Protein AF-A0A0C2DCL6-F1 (afdb_monomer_lite)

Secondary structure (DSSP, 8-state):
-PPTT-EEEEE---HHHHHHHHHHHHHHHHHHHHHHHHHHHHHHHHTT--TTSHHHHHHHHHTSHHHHHHHHHHH-TTHHHHHHHHHTSTTTHHHHHHHHHHHTSTT--S---EEEE-SSHHHHHHHHHHHHHTT--EEEEEEES-EETTTTEE-SS--EEEE--TTTS--TT--TTS-TT--S---S--HHHHTTHHHHHHHHHHHHHHHHHTS----PPP---PPPPP-----

Radius of gyration: 22.41 Å; chains: 1; bounding box: 62×41×57 Å

pLDDT: mean 75.17, std 12.84, range [42.91, 94.62]

Sequence (235 aa):
MLQRNAKILYAPNVTVVEEVISKANETLALVYELNEFVQMAAEIMNKSGSQNDTYTAIKKVVLSPRIREFVKKYFGEDALPELLPRISHKNQTKILEKWISAANQPGMDTSYPSFIGFKNESMLETFVKDADQEDITVVAGIVFDNVDEKNRTLGPVVSYKIRQKPSFTPSTEAVRDLFAVFAGPRDWDDSYYSYGFLWLQDVIERSIISVMVDVPIIEPGAGMQEMAFPCFRYN

Organism: NCBI:txid51022

Structure (mmCIF, N/CA/C/O backbone):
data_AF-A0A0C2DCL6-F1
#
_entry.id   AF-A0A0C2DCL6-F1
#
loop_
_atom_site.group_PDB
_atom_site.id
_atom_site.type_symbol
_atom_site.label_atom_id
_atom_site.label_alt_id
_atom_site.label_comp_id
_atom_site.label_asym_id
_atom_site.label_entity_id
_atom_site.label_seq_id
_atom_site.pdbx_PDB_ins_code
_atom_site.Cartn_x
_atom_site.Cartn_y
_atom_site.Cartn_z
_atom_site.occupancy
_atom_site.B_iso_or_equiv
_atom_site.auth_seq_id
_atom_site.auth_comp_id
_atom_site.auth_asym_id
_atom_site.auth_atom_id
_atom_site.pdbx_PDB_model_num
ATOM 1 N N . MET A 1 1 ? 1.823 6.940 9.323 1.00 44.69 1 MET A N 1
ATOM 2 C CA . MET A 1 1 ? 0.408 6.795 8.901 1.00 44.69 1 MET A CA 1
ATOM 3 C C . MET A 1 1 ? 0.254 7.536 7.582 1.00 44.69 1 MET A C 1
ATOM 5 O O . MET A 1 1 ? 0.699 8.675 7.521 1.00 44.69 1 MET A O 1
ATOM 9 N N . LEU A 1 2 ? -0.280 6.902 6.531 1.00 53.62 2 LEU A N 1
ATOM 10 C CA . LEU A 1 2 ? -0.426 7.548 5.216 1.00 53.62 2 LEU A CA 1
ATOM 11 C C . LEU A 1 2 ? -1.169 8.879 5.355 1.00 53.62 2 LEU A C 1
ATOM 13 O O . LEU A 1 2 ? -2.188 8.953 6.046 1.00 53.62 2 LEU A O 1
ATOM 17 N N . GLN A 1 3 ? -0.645 9.921 4.713 1.00 58.66 3 GLN A N 1
ATOM 18 C CA . GLN A 1 3 ? -1.282 11.232 4.707 1.00 58.66 3 GLN A CA 1
ATOM 19 C C . GLN A 1 3 ? -2.672 11.143 4.057 1.00 58.66 3 GLN A C 1
ATOM 21 O O . GLN A 1 3 ? -2.878 10.428 3.073 1.00 58.66 3 GLN A O 1
ATOM 26 N N . ARG A 1 4 ? -3.640 11.867 4.632 1.00 61.66 4 ARG A N 1
ATOM 27 C CA . ARG A 1 4 ? -4.991 12.003 4.066 1.00 61.66 4 ARG A CA 1
ATOM 28 C C . ARG A 1 4 ? -4.860 12.632 2.669 1.00 61.66 4 ARG A C 1
ATOM 30 O O . ARG A 1 4 ? -4.052 13.535 2.488 1.00 61.66 4 ARG A O 1
ATOM 37 N N . ASN A 1 5 ? -5.608 12.131 1.686 1.00 71.00 5 ASN A N 1
ATOM 38 C CA . ASN A 1 5 ? -5.590 12.551 0.272 1.00 71.00 5 ASN A CA 1
ATOM 39 C C . ASN A 1 5 ? -4.318 12.222 -0.523 1.00 71.00 5 ASN A C 1
ATOM 41 O O . ASN A 1 5 ? -4.131 12.746 -1.623 1.00 71.00 5 ASN A O 1
ATOM 45 N N . ALA A 1 6 ? -3.478 11.326 -0.009 1.00 79.81 6 ALA A N 1
ATOM 46 C CA . ALA A 1 6 ? -2.291 10.859 -0.705 1.00 79.81 6 ALA A CA 1
ATOM 47 C C . ALA A 1 6 ? -2.595 10.324 -2.116 1.00 79.81 6 ALA A C 1
ATOM 49 O O . ALA A 1 6 ? -3.513 9.528 -2.330 1.00 79.81 6 ALA A O 1
ATOM 50 N N . LYS A 1 7 ? -1.779 10.706 -3.093 1.00 87.88 7 LYS A N 1
ATOM 51 C CA . LYS A 1 7 ? -1.759 10.070 -4.411 1.00 87.88 7 LYS A CA 1
ATOM 52 C C . LYS A 1 7 ? -0.616 9.066 -4.472 1.00 87.88 7 LYS A C 1
ATOM 54 O O . LYS A 1 7 ? 0.516 9.380 -4.095 1.00 87.88 7 LYS A O 1
ATOM 59 N N . ILE A 1 8 ? -0.931 7.861 -4.934 1.00 91.00 8 ILE A N 1
ATOM 60 C CA . ILE A 1 8 ? 0.043 6.818 -5.244 1.00 91.00 8 ILE A CA 1
ATOM 61 C C . ILE A 1 8 ? 0.027 6.654 -6.755 1.00 91.00 8 ILE A C 1
ATOM 63 O O . ILE A 1 8 ? -1.003 6.368 -7.356 1.00 91.00 8 ILE A O 1
ATOM 67 N N . LEU A 1 9 ? 1.156 6.893 -7.395 1.00 94.25 9 LEU A N 1
ATOM 68 C CA . LEU A 1 9 ? 1.251 6.838 -8.846 1.00 94.25 9 LEU A CA 1
ATOM 69 C C . LEU A 1 9 ? 1.747 5.454 -9.260 1.00 94.25 9 LEU A C 1
ATOM 71 O O . LEU A 1 9 ? 2.468 4.813 -8.497 1.00 94.25 9 LEU A O 1
ATOM 75 N N . TYR A 1 10 ? 1.405 4.990 -10.457 1.00 94.62 10 TYR A N 1
ATOM 76 C CA . TYR A 1 10 ? 1.992 3.772 -11.006 1.00 94.62 10 TYR A CA 1
ATOM 77 C C . TYR A 1 10 ? 2.251 3.863 -12.510 1.00 94.62 10 TYR A C 1
ATOM 79 O O . TYR A 1 10 ? 1.568 4.594 -13.227 1.00 94.62 10 TYR A O 1
ATOM 87 N N . ALA A 1 11 ? 3.246 3.120 -12.986 1.00 93.19 11 ALA A N 1
ATOM 88 C CA . ALA A 1 11 ? 3.568 2.965 -14.400 1.00 93.19 11 ALA A CA 1
ATOM 89 C C . ALA A 1 11 ? 4.221 1.590 -14.666 1.00 93.19 11 ALA A C 1
ATOM 91 O O . ALA A 1 11 ? 4.930 1.086 -13.793 1.00 93.19 11 ALA A O 1
ATOM 92 N N . PRO A 1 12 ? 4.043 0.990 -15.855 1.00 92.12 12 PRO A N 1
ATOM 93 C CA . PRO A 1 12 ? 3.175 1.435 -16.942 1.00 92.12 12 PRO A CA 1
ATOM 94 C C . PRO A 1 12 ? 1.700 1.083 -16.682 1.00 92.12 12 PRO A C 1
ATOM 96 O O . PRO A 1 12 ? 1.380 0.091 -16.028 1.00 92.12 12 PRO A O 1
ATOM 99 N N . ASN A 1 13 ? 0.785 1.896 -17.209 1.00 89.19 13 ASN A N 1
ATOM 100 C CA . ASN A 1 13 ? -0.655 1.650 -17.148 1.00 89.19 13 ASN A CA 1
ATOM 101 C C . ASN A 1 13 ? -1.069 0.654 -18.240 1.00 89.19 13 ASN A C 1
ATOM 103 O O . ASN A 1 13 ? -1.504 1.034 -19.330 1.00 89.19 13 ASN A O 1
ATOM 107 N N . VAL A 1 14 ? -0.857 -0.624 -17.940 1.00 89.62 14 VAL A N 1
ATOM 108 C CA . VAL A 1 14 ? -1.210 -1.775 -18.776 1.00 89.62 14 VAL A CA 1
ATOM 109 C C . VAL A 1 14 ? -2.111 -2.723 -17.995 1.00 89.62 14 VAL A C 1
ATOM 111 O O . VAL A 1 14 ? -2.054 -2.761 -16.770 1.00 89.62 14 VAL A O 1
ATOM 114 N N . THR A 1 15 ? -2.906 -3.530 -18.700 1.00 89.00 15 THR A N 1
ATOM 115 C CA . THR A 1 15 ? -4.009 -4.312 -18.108 1.00 89.00 15 THR A CA 1
ATOM 116 C C . THR A 1 15 ? -3.591 -5.184 -16.925 1.00 89.00 15 THR A C 1
ATOM 118 O O . THR A 1 15 ? -4.299 -5.248 -15.931 1.00 89.00 15 THR A O 1
ATOM 121 N N . VAL A 1 16 ? -2.427 -5.833 -17.006 1.00 88.31 16 VAL A N 1
ATOM 122 C CA . VAL A 1 16 ? -1.947 -6.714 -15.930 1.00 88.31 16 VAL A CA 1
ATOM 123 C C . VAL A 1 16 ? -1.493 -5.938 -14.691 1.00 88.31 16 VAL A C 1
ATOM 125 O O . VAL A 1 16 ? -1.680 -6.384 -13.566 1.00 88.31 16 VAL A O 1
ATOM 128 N N . VAL A 1 17 ? -0.924 -4.745 -14.882 1.00 90.69 17 VAL A N 1
ATOM 129 C CA . VAL A 1 17 ? -0.547 -3.861 -13.772 1.00 90.69 17 VAL A CA 1
ATOM 130 C C . VAL A 1 17 ? -1.800 -3.252 -13.154 1.00 90.69 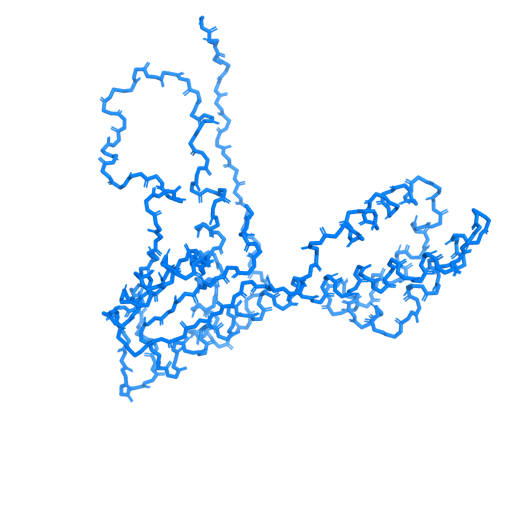17 VAL A C 1
ATOM 132 O O . VAL A 1 17 ? -1.901 -3.179 -11.936 1.00 90.69 17 VAL A O 1
ATOM 135 N N . GLU A 1 18 ? -2.777 -2.865 -13.971 1.00 91.19 18 GLU A N 1
ATOM 136 C CA . GLU A 1 18 ? -4.072 -2.375 -13.498 1.00 91.19 18 GLU A CA 1
ATOM 137 C C . GLU A 1 18 ? -4.789 -3.419 -12.632 1.00 91.19 18 GLU A C 1
ATOM 139 O O . GLU A 1 18 ? -5.355 -3.066 -11.602 1.00 91.19 18 GLU A O 1
ATOM 144 N N . GLU A 1 19 ? -4.693 -4.703 -12.978 1.00 90.38 19 GLU A N 1
ATOM 145 C CA . GLU A 1 19 ? -5.226 -5.795 -12.163 1.00 90.38 19 GLU A CA 1
ATOM 146 C C . GLU A 1 19 ? -4.539 -5.889 -10.790 1.00 90.38 19 GLU A C 1
ATOM 148 O O . GLU A 1 19 ? -5.217 -5.925 -9.760 1.00 90.38 19 GLU A O 1
ATOM 153 N N . VAL A 1 20 ? -3.201 -5.828 -10.753 1.00 91.50 20 VAL A N 1
ATOM 154 C CA . VAL A 1 20 ? -2.429 -5.775 -9.496 1.00 91.50 20 VAL A CA 1
ATOM 155 C C . VAL A 1 20 ? -2.847 -4.569 -8.655 1.00 91.50 20 VAL A C 1
ATOM 157 O O . VAL A 1 20 ? -3.099 -4.696 -7.458 1.00 91.50 20 VAL A O 1
ATOM 160 N N . ILE A 1 21 ? -2.958 -3.392 -9.269 1.00 92.44 21 ILE A N 1
ATOM 161 C CA . ILE A 1 21 ? -3.363 -2.171 -8.570 1.00 92.44 21 ILE A CA 1
ATOM 162 C C . ILE A 1 21 ? -4.824 -2.245 -8.116 1.00 92.44 21 ILE A C 1
ATOM 164 O O . ILE A 1 21 ? -5.150 -1.752 -7.038 1.00 92.44 21 ILE A O 1
ATOM 168 N N . SER A 1 22 ? -5.705 -2.899 -8.872 1.00 90.50 22 SER A N 1
ATOM 169 C CA . SER A 1 22 ? -7.088 -3.126 -8.452 1.00 90.50 22 SER A CA 1
ATOM 170 C C . SER A 1 22 ? -7.138 -3.996 -7.200 1.00 90.50 22 SER A C 1
ATOM 172 O O . SER A 1 22 ? -7.878 -3.674 -6.272 1.00 90.50 22 SER A O 1
ATOM 174 N N . LYS A 1 23 ? -6.313 -5.049 -7.125 1.00 89.06 23 LYS A N 1
ATOM 175 C CA . LYS A 1 23 ? -6.176 -5.871 -5.913 1.00 89.06 23 LYS A CA 1
ATOM 176 C C . LYS A 1 23 ? -5.596 -5.086 -4.742 1.00 89.06 23 LYS A C 1
ATOM 178 O O . LYS A 1 23 ? -6.114 -5.178 -3.631 1.00 89.06 23 LYS A O 1
ATOM 183 N N . ALA A 1 24 ? -4.614 -4.227 -4.993 1.00 88.62 24 ALA A N 1
ATOM 184 C CA . ALA A 1 24 ? -4.096 -3.324 -3.971 1.00 88.62 24 ALA A CA 1
ATOM 185 C C . ALA A 1 24 ? -5.187 -2.366 -3.463 1.00 88.62 24 ALA A C 1
ATOM 187 O O . ALA A 1 24 ? -5.303 -2.122 -2.262 1.00 88.62 24 ALA A O 1
ATOM 188 N N . ASN A 1 25 ? -6.039 -1.866 -4.356 1.00 86.56 25 ASN A N 1
ATOM 189 C CA . ASN A 1 25 ? -7.140 -0.973 -4.014 1.00 86.56 25 ASN A CA 1
ATOM 190 C C . ASN A 1 25 ? -8.251 -1.675 -3.204 1.00 86.56 25 ASN A C 1
ATOM 192 O O . ASN A 1 25 ? -8.848 -1.052 -2.329 1.00 86.56 25 ASN A O 1
ATOM 196 N N . GLU A 1 26 ? -8.487 -2.978 -3.407 1.00 82.94 26 GLU A N 1
ATOM 197 C CA . GLU A 1 26 ? -9.394 -3.771 -2.554 1.00 82.94 26 GLU A CA 1
ATOM 198 C C . GLU A 1 26 ? -8.943 -3.755 -1.079 1.00 82.94 26 GLU A C 1
ATOM 200 O O . GLU A 1 26 ? -9.780 -3.692 -0.177 1.00 82.94 26 GLU A O 1
ATOM 205 N N . THR A 1 27 ? -7.632 -3.730 -0.802 1.00 75.75 27 THR A N 1
ATOM 206 C CA . THR A 1 27 ? -7.128 -3.629 0.584 1.00 75.75 27 THR A CA 1
ATOM 207 C C . THR A 1 27 ? -7.439 -2.271 1.224 1.00 75.75 27 THR A C 1
ATOM 209 O O . THR A 1 27 ? -7.737 -2.195 2.417 1.00 75.75 27 THR A O 1
ATOM 212 N N . LEU A 1 28 ? -7.450 -1.196 0.427 1.00 74.81 28 LEU A N 1
ATOM 213 C CA . LEU A 1 28 ? -7.870 0.136 0.867 1.00 74.81 28 LEU A CA 1
ATOM 214 C C . LEU A 1 28 ? -9.388 0.231 1.065 1.00 74.81 28 LEU A C 1
ATOM 216 O O . LEU A 1 28 ? -9.841 1.009 1.907 1.00 74.81 28 LEU A O 1
ATOM 220 N N . ALA A 1 29 ? -10.173 -0.587 0.357 1.00 73.25 29 ALA A N 1
ATOM 221 C CA . ALA A 1 29 ? -11.625 -0.621 0.507 1.00 73.25 29 ALA A CA 1
ATOM 222 C C . ALA A 1 29 ? -12.056 -1.022 1.928 1.00 73.25 29 ALA A C 1
ATOM 224 O O . ALA A 1 29 ? -13.020 -0.465 2.444 1.00 73.25 29 ALA A O 1
ATOM 225 N N . LEU A 1 30 ? -11.305 -1.889 2.621 1.00 72.56 30 LEU A N 1
ATOM 226 C CA . LEU A 1 30 ? -11.563 -2.172 4.041 1.00 72.56 30 LEU A CA 1
ATOM 227 C C . LEU A 1 30 ? -11.482 -0.898 4.895 1.00 72.56 30 LEU A C 1
ATOM 229 O O . LEU A 1 30 ? -12.301 -0.698 5.787 1.00 72.56 30 LEU A O 1
ATOM 233 N N . VAL A 1 31 ? -10.512 -0.021 4.627 1.00 71.38 31 VAL A N 1
ATOM 234 C CA . VAL A 1 31 ? -10.354 1.241 5.367 1.00 71.38 31 VAL A CA 1
ATOM 235 C C . VAL A 1 31 ? -11.532 2.183 5.086 1.00 71.38 31 VAL A C 1
ATOM 237 O O . VAL A 1 31 ? -11.995 2.875 5.995 1.00 71.38 31 VAL A O 1
ATOM 240 N N . TYR A 1 32 ? -12.051 2.173 3.853 1.00 71.44 32 TYR A N 1
ATOM 241 C CA . TYR A 1 32 ? -13.268 2.895 3.473 1.00 71.44 32 TYR A CA 1
ATOM 242 C C . TYR A 1 32 ? -14.498 2.363 4.220 1.00 71.44 32 TYR A C 1
ATOM 244 O O . TYR A 1 32 ? -15.170 3.113 4.929 1.00 71.44 32 TYR A O 1
ATOM 252 N N . GLU A 1 33 ? -14.743 1.056 4.136 1.00 72.94 33 GLU A N 1
ATOM 253 C CA . GLU A 1 33 ? -15.892 0.397 4.764 1.00 72.94 33 GLU A CA 1
ATOM 254 C C . GLU A 1 33 ? -15.853 0.518 6.296 1.00 72.94 33 GLU A C 1
ATOM 256 O O . GLU A 1 33 ? -16.882 0.741 6.933 1.00 72.94 33 GLU A O 1
ATOM 261 N N . LEU A 1 34 ? -14.661 0.451 6.901 1.00 73.00 34 LEU A N 1
ATOM 262 C CA . LEU A 1 34 ? -14.477 0.660 8.335 1.00 73.00 34 LEU A CA 1
ATOM 263 C C . LEU A 1 34 ? -14.838 2.091 8.746 1.00 73.00 34 LEU A C 1
ATOM 265 O O . LEU A 1 34 ? -15.488 2.295 9.768 1.00 73.00 34 LEU A O 1
ATOM 269 N N . ASN A 1 35 ? -14.430 3.090 7.967 1.00 71.75 35 ASN A N 1
ATOM 270 C CA . ASN A 1 35 ? -14.748 4.483 8.257 1.00 71.75 35 ASN A CA 1
ATOM 271 C C . ASN A 1 35 ? -16.252 4.757 8.157 1.00 71.75 35 ASN A C 1
ATOM 273 O O . ASN A 1 35 ? -16.815 5.379 9.058 1.00 71.75 35 ASN A O 1
ATOM 277 N N . GLU A 1 36 ? -16.911 4.254 7.109 1.00 72.81 36 GLU A N 1
ATOM 278 C CA . GLU A 1 36 ? -18.370 4.337 6.978 1.00 72.81 36 GLU A CA 1
ATOM 279 C C . GLU A 1 36 ? -19.080 3.645 8.146 1.00 72.81 36 GLU A C 1
ATOM 281 O O . GLU A 1 36 ? -20.005 4.208 8.738 1.00 72.81 36 GLU A O 1
ATOM 286 N N . PHE A 1 37 ? -18.623 2.444 8.519 1.00 74.31 37 PHE A N 1
ATOM 287 C CA . PHE A 1 37 ? -19.123 1.716 9.682 1.00 74.31 37 PHE A CA 1
ATOM 288 C C . PHE A 1 37 ? -19.029 2.575 10.952 1.00 74.31 37 PHE A C 1
ATOM 290 O O . PHE A 1 37 ? -20.000 2.684 11.706 1.00 74.31 37 PHE A O 1
ATOM 297 N N . VAL A 1 38 ? -17.884 3.225 11.175 1.00 70.00 38 VAL A N 1
ATOM 298 C CA . VAL A 1 38 ? -17.654 4.067 12.352 1.00 70.00 38 VAL A CA 1
ATOM 299 C C . VAL A 1 38 ? -18.543 5.315 12.334 1.00 70.00 38 VAL A C 1
ATOM 301 O O . VAL A 1 38 ? -19.144 5.634 13.362 1.00 70.00 38 VAL A O 1
ATOM 304 N N . GLN A 1 39 ? -18.673 6.002 11.196 1.00 71.19 39 GLN A N 1
ATOM 305 C CA . GLN A 1 39 ? -19.547 7.176 11.066 1.00 71.19 39 GLN A CA 1
ATOM 306 C C . GLN A 1 39 ? -21.013 6.810 11.330 1.00 71.19 39 GLN A C 1
ATOM 308 O O . GLN A 1 39 ? -21.690 7.464 12.124 1.00 71.19 39 GLN A O 1
ATOM 313 N N . MET A 1 40 ? -21.487 5.699 10.761 1.00 69.88 40 MET A N 1
ATOM 314 C CA . MET A 1 40 ? -22.845 5.204 10.991 1.00 69.88 40 MET A CA 1
ATOM 315 C C . MET A 1 40 ? -23.082 4.834 12.460 1.00 69.88 40 MET A C 1
ATOM 317 O O . MET A 1 40 ? -24.122 5.170 13.034 1.00 69.88 40 MET A O 1
ATOM 321 N N . ALA A 1 41 ? -22.115 4.168 13.094 1.00 68.06 41 ALA A N 1
ATOM 322 C CA . ALA A 1 41 ? -22.187 3.840 14.512 1.00 68.06 41 ALA A CA 1
ATOM 323 C C . ALA A 1 41 ? -22.239 5.109 15.383 1.00 68.06 41 ALA A C 1
ATOM 325 O O . ALA A 1 41 ? -23.052 5.189 16.308 1.00 68.06 41 ALA A O 1
ATOM 326 N N . ALA A 1 42 ? -21.423 6.116 15.059 1.00 68.06 42 ALA A N 1
ATOM 327 C CA . ALA A 1 42 ? -21.400 7.410 15.733 1.00 68.06 42 ALA A CA 1
ATOM 328 C C . ALA A 1 42 ? -22.739 8.156 15.617 1.00 68.06 42 ALA A C 1
ATOM 330 O O . ALA A 1 42 ? -23.254 8.644 16.624 1.00 68.06 42 ALA A O 1
ATOM 331 N N . GLU A 1 43 ? -23.349 8.200 14.430 1.00 70.81 43 GLU A N 1
ATOM 332 C CA . GLU A 1 43 ? -24.653 8.840 14.220 1.00 70.81 43 GLU A CA 1
ATOM 333 C C . GLU A 1 43 ? -25.771 8.202 15.050 1.00 70.81 43 GLU A C 1
ATOM 335 O O . GLU A 1 43 ? -26.579 8.906 15.666 1.00 70.81 43 GLU A O 1
ATOM 340 N N . ILE A 1 44 ? -25.839 6.868 15.068 1.00 68.00 44 ILE A N 1
ATOM 341 C CA . ILE A 1 44 ? -26.865 6.134 15.819 1.00 68.00 44 ILE A CA 1
ATOM 342 C C . ILE A 1 44 ? -26.695 6.379 17.324 1.00 68.00 44 ILE A C 1
ATOM 344 O O . ILE A 1 44 ? -27.688 6.550 18.035 1.00 68.00 44 ILE A O 1
ATOM 348 N N . MET A 1 45 ? -25.452 6.438 17.809 1.00 63.47 45 MET A N 1
ATOM 349 C CA . MET A 1 45 ? -25.161 6.714 19.216 1.00 63.47 45 MET A CA 1
ATOM 350 C C . MET A 1 45 ? -25.480 8.162 19.603 1.00 63.47 45 MET A C 1
ATOM 352 O O . MET A 1 45 ? -26.157 8.373 20.613 1.00 63.47 45 MET A O 1
ATOM 356 N N . ASN A 1 46 ? -25.110 9.145 18.776 1.00 65.56 46 ASN A N 1
ATOM 357 C CA . ASN A 1 46 ? -25.418 10.562 19.006 1.00 65.56 46 ASN A CA 1
ATOM 358 C C . ASN A 1 46 ? -26.933 10.835 19.057 1.00 65.56 46 ASN A C 1
ATOM 360 O O . ASN A 1 46 ? -27.388 11.644 19.863 1.00 65.56 46 ASN A O 1
ATOM 364 N N . LYS A 1 47 ? -27.739 10.121 18.258 1.00 67.44 47 LYS A N 1
ATOM 365 C CA . LYS A 1 47 ? -29.212 10.224 18.276 1.00 67.44 47 LYS A CA 1
ATOM 366 C C . LYS A 1 47 ? -29.866 9.626 19.533 1.00 67.44 47 LYS A C 1
ATOM 368 O O . LYS A 1 47 ? -31.058 9.835 19.736 1.00 67.44 47 LYS A O 1
ATOM 373 N N . SER A 1 48 ? -29.129 8.880 20.363 1.00 62.03 48 SER A N 1
ATOM 374 C CA . SER A 1 48 ? -29.701 8.137 21.500 1.00 62.03 48 SER A CA 1
ATOM 375 C C . SER A 1 48 ? -29.717 8.871 22.846 1.00 62.03 48 SER A C 1
ATOM 377 O O . SER A 1 48 ? -30.362 8.388 23.768 1.00 62.03 48 SER A O 1
ATOM 379 N N . GLY A 1 49 ? -29.080 10.044 22.955 1.00 53.91 49 GLY A N 1
ATOM 380 C CA . GLY A 1 49 ? -29.362 11.113 23.932 1.00 53.91 49 GLY A CA 1
ATOM 381 C C . GLY A 1 49 ? -29.337 10.839 25.452 1.00 53.91 49 GLY A C 1
ATOM 382 O O . GLY A 1 49 ? -29.375 11.804 26.210 1.00 53.91 49 GLY A O 1
ATOM 383 N N . SER A 1 50 ? -29.273 9.598 25.945 1.00 53.59 50 SER A N 1
ATOM 384 C CA . SER A 1 50 ? -29.383 9.284 27.379 1.00 53.59 50 SER A CA 1
ATOM 385 C C . SER A 1 50 ? -28.537 8.080 27.795 1.00 53.59 50 SER A C 1
ATOM 387 O O . SER A 1 50 ? -28.489 7.050 27.128 1.00 53.59 50 SER A O 1
ATOM 389 N N . GLN A 1 51 ? -27.907 8.193 28.965 1.00 52.19 51 GLN A N 1
ATOM 390 C CA . GLN A 1 51 ? -26.983 7.215 29.553 1.00 52.19 51 GLN A CA 1
ATOM 391 C C . GLN A 1 51 ? -27.654 5.885 29.963 1.00 52.19 51 GLN A C 1
ATOM 393 O O . GLN A 1 51 ? -26.967 4.884 30.156 1.00 52.19 51 GLN A O 1
ATOM 398 N N . ASN A 1 52 ? -28.991 5.856 30.068 1.00 51.97 52 ASN A N 1
ATOM 399 C CA . ASN A 1 52 ? -29.779 4.628 30.265 1.00 51.97 52 ASN A CA 1
ATOM 400 C C . ASN A 1 52 ? -30.183 3.952 28.938 1.00 51.97 52 ASN A C 1
ATOM 402 O O . ASN A 1 52 ? -30.611 2.801 28.953 1.00 51.97 52 ASN A O 1
ATOM 406 N N . ASP A 1 53 ? -30.011 4.633 27.800 1.00 57.69 53 ASP A N 1
ATOM 407 C CA . ASP A 1 53 ? -30.396 4.175 26.457 1.00 57.69 53 ASP A CA 1
ATOM 408 C C . ASP A 1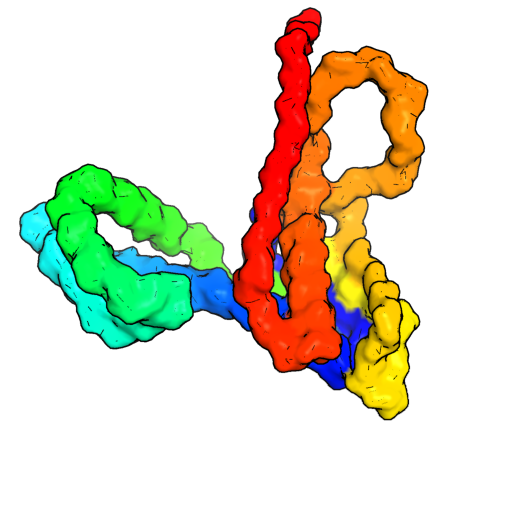 53 ? -29.208 3.692 25.606 1.00 57.69 53 ASP A C 1
ATOM 410 O O . ASP A 1 53 ? -29.389 3.230 24.477 1.00 57.69 53 ASP A O 1
ATOM 414 N N . THR A 1 54 ? -27.986 3.725 26.147 1.00 59.25 54 THR A N 1
ATOM 415 C CA . THR A 1 54 ? -26.760 3.323 25.439 1.00 59.25 54 THR A CA 1
ATOM 416 C C . THR A 1 54 ? -26.814 1.865 24.974 1.00 59.25 54 THR A C 1
ATOM 418 O O . THR A 1 54 ? -26.397 1.551 23.862 1.00 59.25 54 THR A O 1
ATOM 421 N N . TYR A 1 55 ? -27.397 0.967 25.776 1.00 63.00 55 TYR A N 1
ATOM 422 C CA . TYR A 1 55 ? -27.603 -0.432 25.382 1.00 63.00 55 TYR A CA 1
ATOM 423 C C . TYR A 1 55 ? -28.591 -0.557 24.211 1.00 63.00 55 TYR A C 1
ATOM 425 O O . TYR A 1 55 ? -28.341 -1.294 23.256 1.00 63.00 55 TYR A O 1
ATOM 433 N N . THR A 1 56 ? -29.689 0.203 24.242 1.00 64.81 56 THR A N 1
ATOM 434 C CA . THR A 1 56 ? -30.687 0.255 23.164 1.00 64.81 56 THR A CA 1
ATOM 435 C C . THR A 1 56 ? -30.081 0.811 21.872 1.00 64.81 56 THR A C 1
ATOM 437 O O . THR A 1 56 ? -30.357 0.297 20.787 1.00 64.81 56 THR A O 1
ATOM 440 N N . ALA A 1 57 ? -29.229 1.832 21.978 1.00 64.88 57 ALA A N 1
ATOM 441 C CA . ALA A 1 57 ? -28.518 2.442 20.859 1.00 64.88 57 ALA A CA 1
ATOM 442 C C . ALA A 1 57 ? -27.536 1.464 20.210 1.00 64.88 57 ALA A C 1
ATOM 444 O O . ALA A 1 57 ? -27.584 1.242 19.005 1.00 64.88 57 ALA A O 1
ATOM 445 N N . ILE A 1 58 ? -26.710 0.803 21.019 1.00 64.56 58 ILE A N 1
ATOM 446 C CA . ILE A 1 58 ? -25.743 -0.199 20.563 1.00 64.56 58 ILE A CA 1
ATOM 447 C C . ILE A 1 58 ? -26.454 -1.386 19.917 1.00 64.56 58 ILE A C 1
ATOM 449 O O . ILE A 1 58 ? -26.046 -1.858 18.857 1.00 64.56 58 ILE A O 1
ATOM 453 N N . LYS A 1 59 ? -27.557 -1.851 20.509 1.00 66.88 59 LYS A N 1
ATOM 454 C CA . LYS A 1 59 ? -28.368 -2.914 19.915 1.00 66.88 59 LYS A CA 1
ATOM 455 C C . LYS A 1 59 ? -28.901 -2.498 18.539 1.00 66.88 59 LYS A C 1
ATOM 457 O O . LYS A 1 59 ? -28.898 -3.315 17.628 1.00 66.88 59 LYS A O 1
ATOM 462 N N . LYS A 1 60 ? -29.291 -1.231 18.346 1.00 69.88 60 LYS A N 1
ATOM 463 C CA . LYS A 1 60 ? -29.690 -0.690 17.031 1.00 69.88 60 LYS A CA 1
ATOM 464 C C . LYS A 1 60 ? -28.521 -0.584 16.041 1.00 69.88 60 LYS A C 1
ATOM 466 O O . LYS A 1 60 ? -28.732 -0.860 14.866 1.00 69.88 60 LYS A O 1
ATOM 471 N N . VAL A 1 61 ? -27.313 -0.240 16.501 1.00 67.12 61 VAL A N 1
ATOM 472 C CA . VAL A 1 61 ? -26.079 -0.230 15.685 1.00 67.12 61 VAL A CA 1
ATOM 473 C C . VAL A 1 61 ? -25.798 -1.632 15.141 1.00 67.12 61 VAL A C 1
ATOM 475 O O . VAL A 1 61 ? -25.755 -1.831 13.928 1.00 67.12 61 VAL A O 1
ATOM 478 N N . VAL A 1 62 ? -25.695 -2.621 16.032 1.00 66.25 62 VAL A N 1
ATOM 479 C CA . VAL A 1 62 ? -25.355 -4.012 15.682 1.00 66.25 62 VAL A CA 1
ATOM 480 C C . VAL A 1 62 ? -26.431 -4.671 14.810 1.00 66.25 62 VAL A C 1
ATOM 482 O O . VAL A 1 62 ? -26.117 -5.488 13.949 1.00 66.25 62 VAL A O 1
ATOM 485 N N . LEU A 1 63 ? -27.702 -4.306 15.000 1.00 68.31 63 LEU A N 1
ATOM 486 C CA . LEU A 1 63 ? -28.817 -4.818 14.196 1.00 68.31 63 LEU A CA 1
ATOM 487 C C . LEU A 1 63 ? -29.023 -4.073 12.871 1.00 68.31 63 LEU A C 1
ATOM 489 O O . LEU A 1 63 ? -29.894 -4.475 12.095 1.00 68.31 63 LEU A O 1
ATOM 493 N N . SER A 1 64 ? -28.274 -3.003 12.592 1.00 75.81 64 SER A N 1
ATOM 494 C CA . SER A 1 64 ? -28.438 -2.300 11.322 1.00 75.81 64 SER A CA 1
ATOM 495 C C . SER A 1 64 ? -27.944 -3.183 10.157 1.00 75.81 64 SER A C 1
ATOM 497 O O . SER A 1 64 ? -26.897 -3.826 10.279 1.00 75.81 64 SER A O 1
ATOM 499 N N . PRO A 1 65 ? -28.677 -3.258 9.026 1.00 78.44 65 PRO A N 1
ATOM 500 C CA . PRO A 1 65 ? -28.359 -4.189 7.939 1.00 78.44 65 PRO A CA 1
ATOM 501 C C . PRO A 1 65 ? -26.937 -4.036 7.388 1.00 78.44 65 PRO A C 1
ATOM 503 O O . PRO A 1 65 ? -26.245 -5.034 7.218 1.00 78.44 65 PRO A O 1
ATOM 506 N N . ARG A 1 66 ? -26.482 -2.791 7.191 1.00 73.56 66 ARG A N 1
ATOM 507 C CA . ARG A 1 66 ? -25.143 -2.480 6.664 1.00 73.56 66 ARG A CA 1
ATOM 508 C C . ARG A 1 66 ? -24.023 -2.871 7.628 1.00 73.56 66 ARG A C 1
ATOM 510 O O . ARG A 1 66 ? -23.037 -3.466 7.216 1.00 73.56 66 ARG A O 1
ATOM 517 N N . ILE A 1 67 ? -24.193 -2.601 8.922 1.00 72.25 67 ILE A N 1
ATOM 518 C CA . ILE A 1 67 ? -23.222 -3.005 9.949 1.00 72.25 67 ILE A CA 1
ATOM 519 C C . ILE A 1 67 ? -23.165 -4.524 10.065 1.00 72.25 67 ILE A C 1
ATOM 521 O O . ILE A 1 67 ? -22.088 -5.099 10.181 1.00 72.25 67 ILE A O 1
ATOM 525 N N . ARG A 1 68 ? -24.320 -5.188 10.001 1.00 75.12 68 ARG A N 1
ATOM 526 C CA . ARG A 1 68 ? -24.380 -6.646 10.022 1.00 75.12 68 ARG A CA 1
ATOM 527 C C . ARG A 1 68 ? -23.642 -7.253 8.831 1.00 75.12 68 ARG A C 1
ATOM 529 O O . ARG A 1 68 ? -22.942 -8.240 9.015 1.00 75.12 68 ARG A O 1
ATOM 536 N N . GLU A 1 69 ? -23.791 -6.680 7.643 1.00 81.50 69 GLU A N 1
ATOM 537 C CA . GLU A 1 69 ? -23.085 -7.113 6.435 1.00 81.50 69 GLU A CA 1
ATOM 538 C C . GLU A 1 69 ? -21.568 -6.909 6.556 1.00 81.50 69 GLU A C 1
ATOM 540 O O . GLU A 1 69 ? -20.815 -7.854 6.332 1.00 81.50 69 GLU A O 1
ATOM 545 N N . PHE A 1 70 ? -21.126 -5.742 7.038 1.00 77.44 70 PHE A N 1
ATOM 546 C CA . PHE A 1 70 ? -19.714 -5.466 7.324 1.00 77.44 70 PHE A CA 1
ATOM 547 C C . PHE A 1 70 ? -19.117 -6.454 8.339 1.00 77.44 70 PHE A C 1
ATOM 549 O O . PHE A 1 70 ? -18.076 -7.064 8.094 1.00 77.44 70 PHE A O 1
ATOM 556 N N . VAL A 1 71 ? -19.797 -6.663 9.474 1.00 75.69 71 VAL A N 1
ATOM 557 C CA . VAL A 1 71 ? -19.316 -7.567 10.529 1.00 75.69 71 VAL A CA 1
ATOM 558 C C . VAL A 1 71 ? -19.249 -9.006 10.021 1.00 75.69 71 VAL A C 1
ATOM 560 O O . VAL A 1 71 ? -18.252 -9.681 10.252 1.00 75.69 71 VAL A O 1
ATOM 563 N N . LYS A 1 72 ? -20.259 -9.462 9.274 1.00 81.00 72 LYS A N 1
ATOM 564 C CA . LYS A 1 72 ? -20.249 -10.795 8.658 1.00 81.00 72 LYS A CA 1
ATOM 565 C C . LYS A 1 72 ? -19.098 -10.974 7.673 1.00 81.00 72 LYS A C 1
ATOM 567 O O . LYS A 1 72 ? -18.452 -12.015 7.690 1.00 81.00 72 LYS A O 1
ATOM 572 N N . LYS A 1 73 ? -18.850 -9.968 6.831 1.00 80.56 73 LYS A N 1
ATOM 573 C CA . LYS A 1 73 ? -17.828 -10.004 5.780 1.00 80.56 73 LYS A CA 1
ATOM 574 C C . LYS A 1 73 ? -16.410 -10.139 6.342 1.00 80.56 73 LYS A C 1
ATOM 576 O O . LYS A 1 73 ? -15.632 -10.906 5.790 1.00 80.56 73 LYS A O 1
ATOM 581 N N . TYR A 1 74 ? -16.085 -9.428 7.425 1.00 74.25 74 TYR A N 1
ATOM 582 C CA . TYR A 1 74 ? -14.710 -9.373 7.952 1.00 74.25 74 TYR A CA 1
ATOM 583 C C . TYR A 1 74 ? -14.468 -10.180 9.228 1.00 74.25 74 TYR A C 1
ATOM 585 O O . TYR A 1 74 ? -13.341 -10.594 9.476 1.00 74.25 74 TYR A O 1
ATOM 593 N N . PHE A 1 75 ? -15.500 -10.403 10.043 1.00 75.38 75 PHE A N 1
ATOM 594 C CA . PHE A 1 75 ? -15.381 -11.094 11.332 1.00 75.38 75 PHE A CA 1
ATOM 595 C C . PHE A 1 75 ? -16.145 -12.428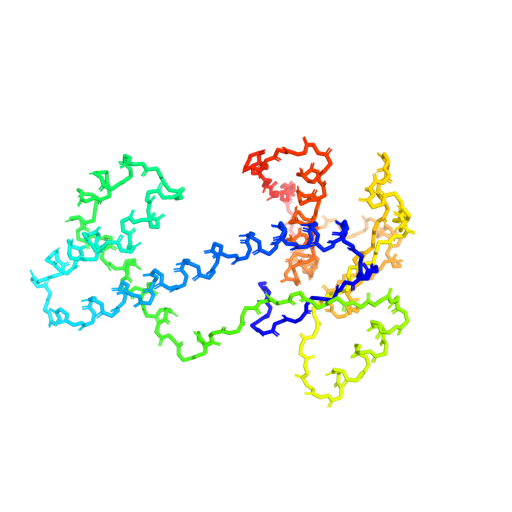 11.369 1.00 75.38 75 PHE A C 1
ATOM 597 O O . PHE A 1 75 ? -16.063 -13.146 12.361 1.00 75.38 75 PHE A O 1
ATOM 604 N N . GLY A 1 76 ? -16.860 -12.783 10.295 1.00 75.94 76 GLY A N 1
ATOM 605 C CA . GLY A 1 76 ? -17.623 -14.027 10.184 1.00 75.94 76 GLY A CA 1
ATOM 606 C C . GLY A 1 76 ? -19.044 -13.943 10.756 1.00 75.94 76 GLY A C 1
ATOM 607 O O . GLY A 1 76 ? -19.428 -12.983 11.427 1.00 75.94 76 GLY A O 1
ATOM 608 N N . GLU A 1 77 ? -19.862 -14.962 10.472 1.00 75.44 77 GLU A N 1
ATOM 609 C CA . GLU A 1 77 ? -21.271 -15.000 10.902 1.00 75.44 77 GLU A CA 1
ATOM 610 C C . GLU A 1 77 ? -21.437 -15.060 12.431 1.00 75.44 77 GLU A C 1
ATOM 612 O O . GLU A 1 77 ? -22.377 -14.466 12.970 1.00 75.44 77 GLU A O 1
ATOM 617 N N . ASP A 1 78 ? -20.495 -15.702 13.126 1.00 74.38 78 ASP A N 1
ATOM 618 C CA . ASP A 1 78 ? -20.543 -15.937 14.574 1.00 74.38 78 ASP A CA 1
ATOM 619 C C . ASP A 1 78 ? -20.121 -14.715 15.410 1.00 74.38 78 ASP A C 1
ATOM 621 O O . ASP A 1 78 ? -20.403 -14.643 16.610 1.00 74.38 78 ASP A O 1
ATOM 625 N N . ALA A 1 79 ? -19.525 -13.694 14.785 1.00 71.44 79 ALA A N 1
ATOM 626 C CA . ALA A 1 79 ? -19.065 -12.501 15.492 1.00 71.44 79 ALA A CA 1
ATOM 627 C C . ALA A 1 79 ? -20.215 -11.662 16.073 1.00 71.44 79 ALA A C 1
ATOM 629 O O . ALA A 1 79 ? -20.091 -11.111 17.167 1.00 71.44 79 ALA A O 1
ATOM 630 N N . LEU A 1 80 ? -21.357 -11.557 15.382 1.00 67.62 80 LEU A N 1
ATOM 631 C CA . LEU A 1 80 ? -22.502 -10.768 15.865 1.00 67.62 80 LEU A CA 1
ATOM 632 C C . LEU A 1 80 ? -23.083 -11.305 17.194 1.00 67.62 80 LEU A C 1
ATOM 634 O O . LEU A 1 80 ? -23.262 -10.506 18.121 1.00 67.62 80 LEU A O 1
ATOM 638 N N . PRO A 1 81 ? -23.383 -12.615 17.319 1.00 65.81 81 PRO A N 1
ATOM 639 C CA . PRO A 1 81 ? -23.800 -13.225 18.582 1.00 65.81 81 PRO A CA 1
ATOM 640 C C . PRO A 1 81 ? -22.800 -13.054 19.732 1.00 65.81 81 PRO A C 1
ATOM 642 O O . PRO A 1 81 ? -23.236 -12.892 20.870 1.00 65.81 81 PRO A O 1
ATOM 645 N N . GLU A 1 82 ? -21.489 -13.047 19.465 1.00 68.50 82 GLU A N 1
ATOM 646 C CA . GLU A 1 82 ? -20.453 -12.843 20.492 1.00 68.50 82 GLU A CA 1
ATOM 647 C C . GLU A 1 82 ? -20.262 -11.375 20.905 1.00 68.50 82 GLU A C 1
ATOM 649 O O . GLU A 1 82 ? -19.923 -11.079 22.058 1.00 68.50 82 GLU A O 1
ATOM 654 N N . LEU A 1 83 ? -20.483 -10.437 19.981 1.00 65.69 83 LEU A N 1
ATOM 655 C CA . LEU A 1 83 ? -20.342 -9.003 20.235 1.00 65.69 83 LEU A CA 1
ATOM 656 C C . LEU A 1 83 ? -21.456 -8.479 21.152 1.00 65.69 83 LEU A C 1
ATOM 658 O O . LEU A 1 83 ? -21.183 -7.707 22.071 1.00 65.69 83 LEU A O 1
ATOM 662 N N . LEU A 1 84 ? -22.702 -8.925 20.961 1.00 63.44 84 LEU A N 1
ATOM 663 C CA . LEU A 1 84 ? -23.865 -8.422 21.710 1.00 63.44 84 LEU A CA 1
ATOM 664 C C . LEU A 1 84 ? -23.743 -8.559 23.250 1.00 63.44 84 LEU A C 1
ATOM 666 O O . LEU A 1 84 ? -24.014 -7.573 23.943 1.00 63.44 84 LEU A O 1
ATOM 670 N N . PRO A 1 85 ? -23.318 -9.707 23.822 1.00 64.19 85 PRO A N 1
ATOM 671 C CA . PRO A 1 85 ? -23.098 -9.853 25.262 1.00 64.19 85 PRO A CA 1
ATOM 672 C C . PRO A 1 85 ? -21.939 -8.998 25.783 1.00 64.19 85 PRO A C 1
ATOM 674 O O . PRO A 1 85 ? -22.037 -8.429 26.869 1.00 64.19 85 PRO A O 1
ATOM 677 N N . ARG A 1 86 ? -20.846 -8.881 25.013 1.00 61.81 86 ARG A N 1
ATOM 678 C CA . ARG A 1 86 ? -19.638 -8.149 25.430 1.00 61.81 86 ARG A CA 1
ATOM 679 C C . ARG A 1 86 ? -19.910 -6.657 25.571 1.00 61.81 86 ARG A C 1
ATOM 681 O O . ARG A 1 86 ? -19.551 -6.069 26.590 1.00 61.81 86 ARG A O 1
ATOM 688 N N . ILE A 1 87 ? -20.647 -6.080 24.624 1.00 58.47 87 ILE A N 1
ATOM 689 C CA . ILE A 1 87 ? -20.949 -4.646 24.638 1.00 58.47 87 ILE A CA 1
ATOM 690 C C . ILE A 1 87 ? -21.914 -4.264 25.784 1.00 58.47 87 ILE A C 1
ATOM 692 O O . ILE A 1 87 ? -21.982 -3.106 26.194 1.00 58.47 87 ILE A O 1
ATOM 696 N N . SER A 1 88 ? -22.609 -5.234 26.390 1.00 56.53 88 SER A N 1
ATOM 697 C CA . SER A 1 88 ? -23.415 -5.000 27.596 1.00 56.53 88 SER A CA 1
ATOM 698 C C . SER A 1 88 ? -22.580 -4.604 28.829 1.00 56.53 88 SER A C 1
ATOM 700 O O . SER A 1 88 ? -23.147 -4.171 29.837 1.00 56.53 88 SER A O 1
ATOM 702 N N . HIS A 1 89 ? -21.247 -4.734 28.791 1.00 59.78 89 HIS A N 1
ATOM 703 C CA . HIS A 1 89 ? -20.371 -4.321 29.886 1.00 59.78 89 HIS A CA 1
ATOM 704 C C . HIS A 1 89 ? -20.092 -2.807 29.874 1.00 59.78 89 HIS A C 1
ATOM 706 O O . HIS A 1 89 ? -19.455 -2.275 28.966 1.00 59.78 89 HIS A O 1
ATOM 712 N N . LYS A 1 90 ? -20.452 -2.126 30.974 1.00 55.91 90 LYS A N 1
ATOM 713 C CA . LYS A 1 90 ? -20.276 -0.672 31.214 1.00 55.91 90 LYS A CA 1
ATOM 714 C C . LYS A 1 90 ? -18.858 -0.105 30.995 1.00 55.91 90 LYS A C 1
ATOM 716 O O . LYS A 1 90 ? -18.712 1.106 30.896 1.00 55.91 90 LYS A O 1
ATOM 721 N N . ASN A 1 91 ? -17.812 -0.933 30.943 1.00 55.56 91 ASN A N 1
ATOM 722 C CA . ASN A 1 91 ? -16.441 -0.468 30.692 1.00 55.56 91 ASN A CA 1
ATOM 723 C C . ASN A 1 91 ? -16.108 -0.321 29.196 1.00 55.56 91 ASN A C 1
ATOM 725 O O . ASN A 1 91 ? -15.217 0.454 28.857 1.00 55.56 91 ASN A O 1
ATOM 729 N N . GLN A 1 92 ? -16.821 -1.011 28.297 1.00 56.06 92 GLN A N 1
ATOM 730 C CA . GLN A 1 92 ? -16.566 -0.946 26.850 1.00 56.06 92 GLN A CA 1
ATOM 731 C C . GLN A 1 92 ? -17.212 0.277 26.183 1.00 56.06 92 GLN A C 1
ATOM 733 O O . GLN A 1 92 ? -16.732 0.735 25.146 1.00 56.06 92 GLN A O 1
ATOM 738 N N . THR A 1 93 ? -18.225 0.882 26.812 1.00 56.88 93 THR A N 1
ATOM 739 C CA . THR A 1 93 ? -18.869 2.108 26.312 1.00 56.88 93 THR A CA 1
ATOM 740 C C . THR A 1 93 ? -17.907 3.296 26.269 1.00 56.88 93 THR A C 1
ATOM 742 O O . THR A 1 93 ? -17.973 4.080 25.335 1.00 56.88 93 THR A O 1
ATOM 745 N N . LYS A 1 94 ? -16.926 3.380 27.182 1.00 59.38 94 LYS A N 1
ATOM 746 C CA . LYS A 1 94 ? -15.893 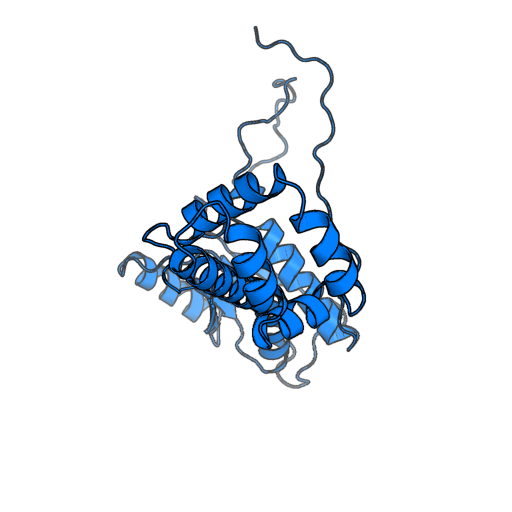4.437 27.161 1.00 59.38 94 LYS A CA 1
ATOM 747 C C . LYS A 1 94 ? -14.924 4.328 25.980 1.00 59.38 94 LYS A C 1
ATOM 749 O O . LYS A 1 94 ? -14.409 5.342 25.512 1.00 59.38 94 LYS A O 1
ATOM 754 N N . ILE A 1 95 ? -14.637 3.105 25.522 1.00 58.41 95 ILE A N 1
ATOM 755 C CA . ILE A 1 95 ? -13.794 2.876 24.337 1.00 58.41 95 ILE A CA 1
ATOM 756 C C . ILE A 1 95 ? -14.561 3.341 23.103 1.00 58.41 95 ILE A C 1
ATOM 758 O O . ILE A 1 95 ? -14.026 4.117 22.319 1.00 58.41 95 ILE A O 1
ATOM 762 N N . LEU A 1 96 ? -15.833 2.951 22.991 1.00 57.44 96 LEU A N 1
ATOM 763 C CA . LEU A 1 96 ? -16.717 3.399 21.918 1.00 57.44 96 LEU A CA 1
ATOM 764 C C . LEU A 1 96 ? -16.876 4.926 21.918 1.00 57.44 96 LEU A C 1
ATOM 766 O O . LEU A 1 96 ? -16.705 5.538 20.876 1.00 57.44 96 LEU A O 1
ATOM 770 N N . GLU A 1 97 ? -17.095 5.561 23.070 1.00 61.06 97 GLU A N 1
ATOM 771 C CA . GLU A 1 97 ? -17.173 7.026 23.201 1.00 61.06 97 GLU A CA 1
ATOM 772 C C . GLU A 1 97 ? -15.892 7.728 22.724 1.00 61.06 97 GLU A C 1
ATOM 774 O O . GLU A 1 97 ? -15.961 8.683 21.948 1.00 61.06 97 GLU A O 1
ATOM 779 N N . LYS A 1 98 ? -14.710 7.228 23.119 1.00 64.31 98 LYS A N 1
ATOM 780 C CA . LYS A 1 98 ? -13.430 7.746 22.609 1.00 64.31 98 LYS A CA 1
ATOM 781 C C . LYS A 1 98 ? -13.299 7.557 21.098 1.00 64.31 98 LYS A C 1
ATOM 783 O O . LYS A 1 98 ? -12.871 8.481 20.412 1.00 64.31 98 LYS A O 1
ATOM 788 N N . TRP A 1 99 ? -13.687 6.399 20.575 1.00 58.84 99 TRP A N 1
ATOM 789 C CA . TRP A 1 99 ? -13.626 6.098 19.143 1.00 58.84 99 TRP A CA 1
ATOM 790 C C . TRP A 1 99 ? -14.581 6.973 18.322 1.00 58.84 99 TRP A C 1
ATOM 792 O O . TRP A 1 99 ? -14.177 7.518 17.303 1.00 58.84 99 TRP A O 1
ATOM 802 N N . ILE A 1 100 ? -15.804 7.203 18.803 1.00 61.00 100 ILE A N 1
ATOM 803 C CA . ILE A 1 100 ? -16.772 8.142 18.214 1.00 61.00 100 ILE A CA 1
ATOM 804 C C . ILE A 1 100 ? -16.219 9.565 18.225 1.00 61.00 100 ILE A C 1
ATOM 806 O O . ILE A 1 100 ? -16.341 10.285 17.239 1.00 61.00 100 ILE A O 1
ATOM 810 N N . SER A 1 101 ? -15.596 9.984 19.331 1.00 63.25 101 SER A N 1
ATOM 811 C CA . SER A 1 101 ? -15.002 11.320 19.422 1.00 63.25 101 SER A CA 1
ATOM 812 C C . SER A 1 101 ? -13.828 11.504 18.460 1.00 63.25 101 SER A C 1
ATOM 814 O O . SER A 1 101 ? -13.658 12.598 17.935 1.00 63.25 101 SER A O 1
ATOM 816 N N . ALA A 1 102 ? -13.061 10.440 18.186 1.00 61.28 102 ALA A N 1
ATOM 817 C CA . ALA A 1 102 ? -12.007 10.426 17.173 1.00 61.28 102 ALA A CA 1
ATOM 818 C C . ALA A 1 102 ? -12.588 10.441 15.750 1.00 61.28 102 ALA A C 1
ATOM 820 O O . ALA A 1 102 ? -12.043 11.100 14.869 1.00 61.28 102 ALA A O 1
ATOM 821 N N . ALA A 1 103 ? -13.717 9.763 15.543 1.00 57.00 103 ALA A N 1
ATOM 822 C CA . ALA A 1 103 ? -14.382 9.685 14.253 1.00 57.00 103 ALA A CA 1
ATOM 823 C C . ALA A 1 103 ? -15.102 10.969 13.835 1.00 57.00 103 ALA A C 1
ATOM 825 O O . ALA A 1 103 ? -15.107 11.334 12.665 1.00 57.00 103 ALA A O 1
ATOM 826 N N . ASN A 1 104 ? -15.683 11.668 14.807 1.00 57.78 104 ASN A N 1
ATOM 827 C CA . ASN A 1 104 ? -16.356 12.946 14.603 1.00 57.78 104 ASN A CA 1
ATOM 828 C C . ASN A 1 104 ? -15.373 14.131 14.560 1.00 57.78 104 ASN A C 1
ATOM 830 O O . ASN A 1 104 ? -15.818 15.279 14.548 1.00 57.78 104 ASN A O 1
ATOM 834 N N . GLN A 1 105 ? -14.051 13.895 14.575 1.00 59.00 105 GLN A N 1
ATOM 835 C CA . GLN A 1 105 ? -13.092 14.988 14.437 1.00 59.00 105 GLN A CA 1
ATOM 836 C C . GLN A 1 105 ? -13.193 15.608 13.034 1.00 59.00 105 GLN A C 1
ATOM 838 O O . GLN A 1 105 ? -13.102 14.883 12.035 1.00 59.00 105 GLN A O 1
ATOM 843 N N . PRO A 1 106 ? -13.343 16.943 12.933 1.00 42.91 106 PRO A N 1
ATOM 844 C CA . PRO A 1 106 ? -13.333 17.632 11.650 1.00 42.91 106 PRO A CA 1
ATOM 845 C C . PRO A 1 106 ? -11.998 17.359 10.949 1.00 42.91 106 PRO A C 1
ATOM 847 O O . PRO A 1 106 ? -10.927 17.559 11.521 1.00 42.91 106 PRO A O 1
ATOM 850 N N . GLY A 1 107 ? -12.070 16.829 9.728 1.00 47.00 107 GLY A N 1
ATOM 851 C CA . GLY A 1 107 ? -10.913 16.376 8.953 1.00 47.00 107 GLY A CA 1
ATOM 852 C C . GLY A 1 107 ? -10.917 14.883 8.624 1.00 47.00 107 GLY A C 1
ATOM 853 O O . GLY A 1 107 ? -10.089 14.461 7.819 1.00 47.00 107 GLY A O 1
ATOM 854 N N . MET A 1 108 ? -11.836 14.080 9.177 1.00 47.53 108 MET A N 1
ATOM 855 C CA . MET A 1 108 ? -12.174 12.747 8.643 1.00 47.53 108 MET A CA 1
ATOM 856 C C . MET A 1 108 ? -13.028 12.869 7.363 1.00 47.53 108 MET A C 1
ATOM 858 O O . MET A 1 108 ? -13.986 12.130 7.153 1.00 47.53 108 MET A O 1
ATOM 862 N N . ASP A 1 109 ? -12.716 13.867 6.534 1.00 48.69 109 ASP A N 1
ATOM 863 C CA . ASP A 1 109 ? -13.404 14.143 5.283 1.00 48.69 109 ASP A CA 1
ATOM 864 C C . ASP A 1 109 ? -12.674 13.395 4.152 1.00 48.69 109 ASP A C 1
ATOM 866 O O . ASP A 1 109 ? -11.658 13.821 3.608 1.00 48.69 109 ASP A O 1
ATOM 870 N N . THR A 1 110 ? -13.160 12.173 3.945 1.00 54.47 110 THR A N 1
ATOM 871 C CA . THR A 1 110 ? -13.446 11.503 2.663 1.00 54.47 110 THR A CA 1
ATOM 872 C C . THR A 1 110 ? -12.375 11.207 1.611 1.00 54.47 110 THR A C 1
ATOM 874 O O . THR A 1 110 ? -12.679 10.383 0.748 1.00 54.47 110 THR A O 1
ATOM 877 N N . SER A 1 111 ? -11.149 11.734 1.632 1.00 58.72 111 SER A N 1
ATOM 878 C CA . SER A 1 111 ? -10.193 11.387 0.563 1.00 58.72 111 SER A CA 1
ATOM 879 C C . SER A 1 111 ? -9.077 10.428 1.016 1.00 58.72 111 SER A C 1
ATOM 881 O O . SER A 1 111 ? -8.102 10.751 1.698 1.00 58.72 111 SER A O 1
ATOM 883 N N . TYR A 1 112 ? -9.275 9.172 0.625 1.00 68.69 112 TYR A N 1
ATOM 884 C CA . TYR A 1 112 ? -8.365 8.052 0.829 1.00 68.69 112 TYR A CA 1
ATOM 885 C C . TYR A 1 112 ? -7.185 8.114 -0.141 1.00 68.69 112 TYR A C 1
ATOM 887 O O . TYR A 1 112 ? -7.263 8.796 -1.172 1.00 68.69 112 TYR A O 1
ATOM 895 N N . PRO A 1 113 ? -6.097 7.379 0.154 1.00 74.81 113 PRO A N 1
ATOM 896 C CA . PRO A 1 113 ? -5.057 7.142 -0.825 1.00 74.81 113 PRO A CA 1
ATOM 897 C C . PRO A 1 113 ? -5.671 6.606 -2.119 1.00 74.81 113 PRO A C 1
ATOM 899 O O . PRO A 1 113 ? -6.509 5.709 -2.084 1.00 74.81 113 PRO A O 1
ATOM 902 N N . SER A 1 114 ? -5.284 7.176 -3.255 1.00 82.88 114 SER A N 1
ATOM 903 C CA . SER A 1 114 ? -5.811 6.764 -4.562 1.00 82.88 114 SER A CA 1
ATOM 904 C C . SER A 1 114 ? -4.676 6.477 -5.526 1.00 82.88 114 SER A C 1
ATOM 906 O O . SER A 1 114 ? -3.660 7.177 -5.524 1.00 82.88 114 SER A O 1
ATOM 908 N N . PHE A 1 115 ? -4.871 5.446 -6.345 1.00 89.75 115 PHE A N 1
ATOM 909 C CA . PHE A 1 115 ? -3.914 5.042 -7.362 1.00 89.75 115 PHE A CA 1
ATOM 910 C C . PHE A 1 115 ? -4.165 5.780 -8.681 1.00 89.75 115 PHE A C 1
ATOM 912 O O . PHE A 1 115 ? -5.300 5.842 -9.151 1.00 89.75 115 PHE A O 1
ATOM 919 N N . ILE A 1 116 ? -3.109 6.323 -9.291 1.00 91.69 116 ILE A N 1
ATOM 920 C CA . ILE A 1 116 ? -3.167 7.024 -10.583 1.00 91.69 116 ILE A CA 1
ATOM 921 C C . ILE A 1 116 ? -2.169 6.383 -11.548 1.00 91.69 116 ILE A C 1
ATOM 923 O O . ILE A 1 116 ? -0.972 6.332 -11.267 1.00 91.69 116 ILE A O 1
ATOM 927 N N . GLY A 1 117 ? -2.665 5.908 -12.690 1.00 92.38 117 GLY A N 1
ATOM 928 C CA . GLY A 1 117 ? -1.863 5.205 -13.690 1.00 92.38 117 GLY A CA 1
ATOM 929 C C . GLY A 1 117 ? -1.316 6.115 -14.782 1.00 92.38 117 GLY A C 1
ATOM 930 O O . GLY A 1 117 ? -2.056 6.893 -15.383 1.00 92.38 117 GLY A O 1
ATOM 931 N N . PHE A 1 118 ? -0.038 5.945 -15.109 1.00 93.75 118 PHE A N 1
ATOM 932 C CA . PHE A 1 118 ? 0.654 6.636 -16.195 1.00 93.75 118 PHE A CA 1
ATOM 933 C C . PHE A 1 118 ? 1.212 5.638 -17.201 1.00 93.75 118 PHE A C 1
ATOM 935 O O . PHE A 1 118 ? 1.600 4.529 -16.851 1.00 93.75 118 PHE A O 1
ATOM 942 N N . LYS A 1 119 ? 1.292 6.040 -18.473 1.00 90.69 119 LYS A N 1
ATOM 943 C CA . LYS A 1 119 ? 1.833 5.174 -19.532 1.00 90.69 119 LYS A CA 1
ATOM 944 C C . LYS A 1 119 ? 3.316 4.878 -19.330 1.00 90.69 119 LYS A C 1
ATOM 946 O O . LYS A 1 119 ? 3.724 3.736 -19.450 1.00 90.69 119 LYS A O 1
ATOM 951 N N . ASN A 1 120 ? 4.089 5.910 -19.000 1.00 90.81 120 ASN A N 1
ATOM 952 C CA . ASN A 1 120 ? 5.540 5.843 -18.887 1.00 90.81 120 ASN A CA 1
ATOM 953 C C . ASN A 1 120 ? 6.006 6.459 -17.572 1.00 90.81 120 ASN A C 1
ATOM 955 O O . ASN A 1 120 ? 5.388 7.392 -17.055 1.00 90.81 120 ASN A O 1
ATOM 959 N N . GLU A 1 121 ? 7.169 6.009 -17.114 1.00 91.00 121 GLU A N 1
ATOM 960 C CA . GLU A 1 121 ? 7.860 6.555 -15.948 1.00 91.00 121 GLU A CA 1
ATOM 961 C C . GLU A 1 121 ? 8.115 8.066 -16.068 1.00 91.00 121 GLU A C 1
ATOM 963 O O . GLU A 1 121 ? 7.846 8.812 -15.134 1.00 91.00 121 GLU A O 1
ATOM 968 N N . SER A 1 122 ? 8.538 8.556 -17.237 1.00 91.81 122 SER A N 1
ATOM 969 C CA . SER A 1 122 ? 8.808 9.989 -17.424 1.00 91.81 122 SER A CA 1
ATOM 970 C C . SER A 1 122 ? 7.566 10.863 -17.223 1.00 91.81 122 SER A C 1
ATOM 972 O O . SER A 1 122 ? 7.674 11.963 -16.695 1.00 91.81 122 SER A O 1
ATOM 974 N N . MET A 1 123 ? 6.376 10.379 -17.608 1.00 91.94 123 MET A N 1
ATOM 975 C CA . MET A 1 123 ? 5.123 11.116 -17.386 1.00 91.94 123 MET A CA 1
ATOM 976 C C . MET A 1 123 ? 4.763 11.172 -15.902 1.00 91.94 123 MET A C 1
ATOM 978 O O . MET A 1 123 ? 4.267 12.193 -15.431 1.00 91.94 123 MET A O 1
ATOM 982 N N . LEU A 1 124 ? 5.031 10.082 -15.180 1.00 92.06 124 LEU A N 1
ATOM 983 C CA . LEU A 1 124 ? 4.865 10.015 -13.734 1.00 92.06 124 LEU A CA 1
ATOM 984 C C . LEU A 1 124 ? 5.783 11.041 -13.055 1.00 92.06 124 LEU A C 1
ATOM 986 O O . LEU A 1 124 ? 5.322 11.799 -12.211 1.00 92.06 124 LEU A O 1
ATOM 990 N N . GLU A 1 125 ? 7.052 11.132 -13.458 1.00 90.12 125 GLU A N 1
ATOM 991 C CA . GLU A 1 125 ? 7.992 12.110 -12.893 1.00 90.12 125 GLU A CA 1
ATOM 992 C C . GLU A 1 125 ? 7.609 13.564 -13.176 1.00 90.12 125 GLU A C 1
ATOM 994 O O . GLU A 1 125 ? 7.759 14.417 -12.301 1.00 90.12 125 GLU A O 1
ATOM 999 N N . THR A 1 126 ? 7.116 13.864 -14.380 1.00 91.50 126 THR A N 1
ATOM 1000 C CA . THR A 1 126 ? 6.604 15.203 -14.696 1.00 91.50 126 THR A CA 1
ATOM 1001 C C . THR A 1 126 ? 5.412 15.545 -13.810 1.00 91.50 126 THR A C 1
ATOM 1003 O O . THR A 1 126 ? 5.415 16.599 -13.185 1.00 91.50 126 THR A O 1
ATOM 1006 N N . PHE A 1 127 ? 4.457 14.622 -13.656 1.00 91.31 127 PHE A N 1
ATOM 1007 C CA . PHE A 1 127 ? 3.300 14.838 -12.790 1.00 91.31 127 PHE A CA 1
ATOM 1008 C C . PHE A 1 127 ? 3.698 15.088 -11.332 1.00 91.31 127 PHE A C 1
ATOM 1010 O O . PHE A 1 127 ? 3.117 15.952 -10.690 1.00 91.31 127 PHE A O 1
ATOM 1017 N N . VAL A 1 128 ? 4.699 14.377 -10.801 1.00 89.06 128 VAL A N 1
ATOM 1018 C CA . VAL A 1 128 ? 5.195 14.625 -9.434 1.00 89.06 128 VAL A CA 1
ATOM 1019 C C . VAL A 1 128 ? 5.740 16.047 -9.287 1.00 89.06 128 VAL A C 1
ATOM 1021 O O . VAL A 1 128 ? 5.487 16.694 -8.275 1.00 89.06 128 VAL A O 1
ATOM 1024 N N . LYS A 1 129 ? 6.470 16.551 -10.289 1.00 88.31 129 LYS A N 1
ATOM 1025 C CA . LYS A 1 129 ? 7.012 17.919 -10.261 1.00 88.31 129 LYS A CA 1
ATOM 1026 C C . LYS A 1 129 ? 5.912 18.975 -10.286 1.00 88.31 129 LYS A C 1
ATOM 1028 O O . LYS A 1 129 ? 6.041 19.982 -9.595 1.00 88.31 129 LYS A O 1
ATOM 1033 N N . ASP A 1 130 ? 4.860 18.739 -11.061 1.00 89.94 130 ASP A N 1
ATOM 1034 C CA . ASP A 1 130 ? 3.720 19.651 -11.167 1.00 89.94 130 ASP A CA 1
ATOM 1035 C C . ASP A 1 130 ? 2.848 19.584 -9.899 1.00 89.94 130 ASP A C 1
ATOM 1037 O O . ASP A 1 130 ? 2.469 20.613 -9.345 1.00 89.94 130 ASP A O 1
ATOM 1041 N N . ALA A 1 131 ? 2.623 18.382 -9.358 1.00 87.31 131 ALA A N 1
ATOM 1042 C CA . ALA A 1 131 ? 1.889 18.150 -8.112 1.00 87.31 131 ALA A CA 1
ATOM 1043 C C . ALA A 1 131 ? 2.499 18.898 -6.916 1.00 87.31 131 ALA A C 1
ATOM 1045 O O . ALA A 1 131 ? 1.766 19.421 -6.078 1.00 87.31 131 ALA A O 1
ATOM 1046 N N . ASP A 1 132 ? 3.828 19.006 -6.867 1.00 82.00 132 ASP A N 1
ATOM 1047 C CA . ASP A 1 132 ? 4.538 19.763 -5.833 1.00 82.00 132 ASP A CA 1
ATOM 1048 C C . ASP A 1 132 ? 4.290 21.276 -5.921 1.00 82.00 132 ASP A C 1
ATOM 1050 O O . ASP A 1 132 ? 4.376 21.970 -4.909 1.00 82.00 132 ASP A O 1
ATOM 1054 N N . GLN A 1 133 ? 3.964 21.794 -7.109 1.00 85.31 133 GLN A N 1
ATOM 1055 C CA . GLN A 1 133 ? 3.593 23.199 -7.304 1.00 85.31 133 GLN A CA 1
ATOM 1056 C C . GLN A 1 133 ? 2.124 23.458 -6.948 1.00 85.31 133 GLN A C 1
ATOM 1058 O O . GLN A 1 133 ? 1.783 24.557 -6.516 1.00 85.31 133 GLN A O 1
ATOM 1063 N N . GLU A 1 134 ? 1.267 22.449 -7.113 1.00 84.12 134 GLU A N 1
ATOM 1064 C CA . GLU A 1 134 ? -0.182 22.520 -6.883 1.00 84.12 134 GLU A CA 1
ATOM 1065 C C . GLU A 1 134 ? -0.617 22.063 -5.474 1.00 84.12 134 GLU A C 1
ATOM 1067 O O . GLU A 1 134 ? -1.811 21.915 -5.218 1.00 84.12 134 GLU A O 1
ATOM 1072 N N . ASP A 1 135 ? 0.330 21.844 -4.553 1.00 81.00 135 ASP A N 1
ATOM 1073 C CA . ASP A 1 135 ? 0.094 21.348 -3.181 1.00 81.00 135 ASP A CA 1
ATOM 1074 C C . ASP A 1 135 ? -0.637 19.985 -3.132 1.00 81.00 135 ASP A C 1
ATOM 1076 O O . ASP A 1 135 ? -1.353 19.637 -2.189 1.00 81.00 135 ASP A O 1
ATOM 1080 N N . ILE A 1 136 ? -0.451 19.165 -4.172 1.00 83.12 136 ILE A N 1
ATOM 1081 C CA . ILE A 1 136 ? -0.988 17.807 -4.240 1.00 83.12 136 ILE A CA 1
ATOM 1082 C C . ILE A 1 136 ? -0.006 16.857 -3.552 1.00 83.12 136 ILE A C 1
ATOM 1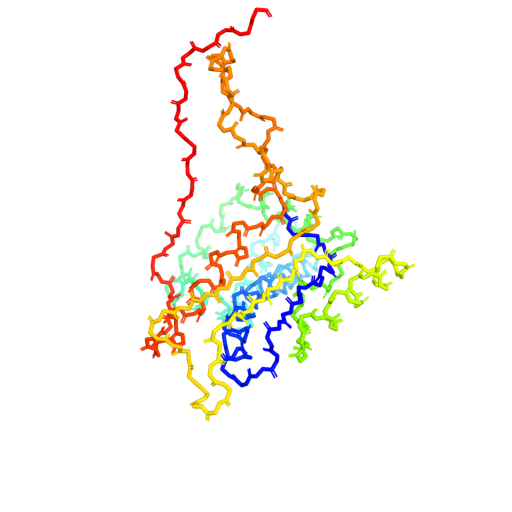084 O O . ILE A 1 136 ? 1.134 16.665 -3.973 1.00 83.12 136 ILE A O 1
ATOM 1088 N N . THR A 1 137 ? -0.470 16.186 -2.500 1.00 84.56 137 THR A N 1
ATOM 1089 C CA . THR A 1 137 ? 0.361 15.250 -1.735 1.00 84.56 137 THR A CA 1
ATOM 1090 C C . THR A 1 137 ? 0.552 13.927 -2.484 1.00 84.56 137 THR A C 1
ATOM 1092 O O . THR A 1 137 ? -0.315 13.051 -2.460 1.00 84.56 137 THR A O 1
ATOM 1095 N N . VAL A 1 138 ? 1.712 13.746 -3.119 1.00 88.06 138 VAL A N 1
ATOM 1096 C CA . VAL A 1 138 ? 2.144 12.456 -3.684 1.00 88.06 138 VAL A CA 1
ATOM 1097 C C . VAL A 1 138 ? 3.029 11.717 -2.682 1.00 88.06 138 VAL A C 1
ATOM 1099 O O . VAL A 1 138 ? 4.058 12.237 -2.251 1.00 88.06 138 VAL A O 1
ATOM 1102 N N . VAL A 1 139 ? 2.645 10.487 -2.331 1.00 86.88 139 VAL A N 1
ATOM 1103 C CA . VAL A 1 139 ? 3.361 9.682 -1.323 1.00 86.88 139 VAL A CA 1
ATOM 1104 C C . VAL A 1 139 ? 4.370 8.733 -1.956 1.00 86.88 139 VAL A C 1
ATOM 1106 O O . VAL A 1 139 ? 5.465 8.555 -1.423 1.00 86.88 139 VAL A O 1
ATOM 1109 N N . ALA A 1 140 ? 4.009 8.109 -3.076 1.00 90.62 140 ALA A N 1
ATOM 1110 C CA . ALA A 1 140 ? 4.867 7.148 -3.752 1.00 90.62 140 ALA A CA 1
ATOM 1111 C C . ALA A 1 140 ? 4.517 7.004 -5.237 1.00 90.62 140 ALA A C 1
ATOM 1113 O O . ALA A 1 140 ? 3.379 7.241 -5.643 1.00 90.62 140 ALA A O 1
ATOM 1114 N N . GLY A 1 141 ? 5.491 6.564 -6.029 1.00 93.12 141 GLY A N 1
ATOM 1115 C CA . GLY A 1 141 ? 5.324 6.073 -7.390 1.00 93.12 141 GLY A CA 1
ATOM 1116 C C . GLY A 1 141 ? 5.789 4.622 -7.496 1.00 93.12 141 GLY A C 1
ATOM 1117 O O . GLY A 1 141 ? 6.873 4.292 -7.026 1.00 93.12 141 GLY A O 1
ATOM 1118 N N . ILE A 1 142 ? 4.992 3.756 -8.110 1.00 94.56 142 ILE A N 1
ATOM 1119 C CA . ILE A 1 142 ? 5.308 2.343 -8.329 1.00 94.56 142 ILE A CA 1
ATOM 1120 C C . ILE A 1 142 ? 5.651 2.156 -9.804 1.00 94.56 142 ILE A C 1
ATOM 1122 O O . ILE A 1 142 ? 4.832 2.435 -10.675 1.00 94.56 142 ILE A O 1
ATOM 1126 N N . VAL A 1 143 ? 6.857 1.687 -10.098 1.00 94.44 143 VAL A N 1
ATOM 1127 C CA . VAL A 1 143 ? 7.316 1.489 -11.477 1.00 94.44 143 VAL A CA 1
ATOM 1128 C C . VAL A 1 143 ? 7.633 0.020 -11.698 1.00 94.44 143 VAL A C 1
ATOM 1130 O O . VAL A 1 143 ? 8.495 -0.520 -11.011 1.00 94.44 143 VAL A O 1
ATOM 1133 N N . PHE A 1 144 ? 6.955 -0.621 -12.646 1.00 92.19 144 PHE A N 1
ATOM 1134 C CA . PHE A 1 144 ? 7.229 -2.002 -13.043 1.00 92.19 144 PHE A CA 1
ATOM 1135 C C . PHE A 1 144 ? 8.177 -2.024 -14.247 1.00 92.19 144 PHE A C 1
ATOM 1137 O O . PHE A 1 144 ? 7.904 -1.388 -15.263 1.00 92.19 144 PHE A O 1
ATOM 1144 N N . ASP A 1 145 ? 9.284 -2.764 -14.142 1.00 86.25 145 ASP A N 1
ATOM 1145 C CA . ASP A 1 145 ? 10.358 -2.749 -15.146 1.00 86.25 145 ASP A CA 1
ATOM 1146 C C . ASP A 1 145 ? 10.158 -3.779 -16.265 1.00 86.25 145 ASP A C 1
ATOM 1148 O O . ASP A 1 145 ? 10.576 -3.562 -17.400 1.00 86.25 145 ASP A O 1
ATOM 1152 N N . ASN A 1 146 ? 9.578 -4.938 -15.947 1.00 77.81 146 ASN A N 1
ATOM 1153 C CA . ASN A 1 146 ? 9.596 -6.117 -16.814 1.00 77.81 146 ASN A CA 1
ATOM 1154 C C . ASN A 1 146 ? 8.194 -6.648 -17.130 1.00 77.81 146 ASN A C 1
ATOM 1156 O O . ASN A 1 146 ? 7.925 -7.848 -17.041 1.00 77.81 146 ASN A O 1
ATOM 1160 N N . VAL A 1 147 ? 7.298 -5.740 -17.513 1.00 76.12 147 VAL A N 1
ATOM 1161 C CA . VAL A 1 147 ? 5.944 -6.098 -17.937 1.00 76.12 147 VAL A CA 1
ATOM 1162 C C . VAL A 1 147 ? 5.938 -6.410 -19.430 1.00 76.12 147 VAL A C 1
ATOM 1164 O O . VAL A 1 147 ? 6.287 -5.562 -20.251 1.00 76.12 147 VAL A O 1
ATOM 1167 N N . ASP A 1 148 ? 5.534 -7.626 -19.797 1.00 70.00 148 ASP A N 1
ATOM 1168 C CA . ASP A 1 148 ? 5.320 -7.977 -21.200 1.00 70.00 148 ASP A CA 1
ATOM 1169 C C . ASP A 1 148 ? 3.964 -7.429 -21.664 1.00 70.00 148 ASP A C 1
ATOM 1171 O O . ASP A 1 148 ? 2.905 -8.028 -21.448 1.00 70.00 148 ASP A O 1
ATOM 1175 N N . GLU A 1 149 ? 3.999 -6.263 -22.313 1.00 64.50 149 GLU A N 1
ATOM 1176 C CA . GLU A 1 149 ? 2.808 -5.576 -22.825 1.00 64.50 149 GLU A CA 1
ATOM 1177 C C . GLU A 1 149 ? 2.010 -6.421 -23.832 1.00 64.50 149 GLU A C 1
ATOM 1179 O O . GLU A 1 149 ? 0.808 -6.206 -24.006 1.00 64.50 149 GLU A O 1
ATOM 1184 N N . LYS A 1 150 ? 2.655 -7.387 -24.504 1.00 63.91 150 LYS A N 1
ATOM 1185 C CA . LYS A 1 150 ? 2.020 -8.204 -25.548 1.00 63.91 150 LYS A CA 1
ATOM 1186 C C . LYS A 1 150 ? 1.273 -9.390 -24.965 1.00 63.91 150 LYS A C 1
ATOM 1188 O O . LYS A 1 150 ? 0.151 -9.663 -25.384 1.00 63.91 150 LYS A O 1
ATOM 1193 N N . ASN A 1 151 ? 1.892 -10.075 -24.009 1.00 62.25 151 ASN A N 1
ATOM 1194 C CA . ASN A 1 151 ? 1.306 -11.263 -23.397 1.00 62.25 151 ASN A CA 1
ATOM 1195 C C . ASN A 1 151 ? 0.336 -10.925 -22.259 1.00 62.25 151 ASN A C 1
ATOM 1197 O O . ASN A 1 151 ? -0.425 -11.797 -21.857 1.00 62.25 151 ASN A O 1
ATOM 1201 N N . ARG A 1 152 ? 0.300 -9.664 -21.789 1.00 65.56 152 ARG A N 1
ATOM 1202 C CA . ARG A 1 152 ? -0.565 -9.206 -20.681 1.00 65.56 152 ARG A CA 1
ATOM 1203 C C . ARG A 1 152 ? -0.398 -10.055 -19.417 1.00 65.56 152 ARG A C 1
ATOM 1205 O O . ARG A 1 152 ? -1.332 -10.203 -18.639 1.00 65.56 152 ARG A O 1
ATOM 1212 N N . THR A 1 153 ? 0.788 -10.613 -19.220 1.00 71.25 153 THR A N 1
ATOM 1213 C CA . THR A 1 153 ? 1.120 -11.473 -18.086 1.00 71.25 153 THR A CA 1
ATOM 1214 C C . THR A 1 153 ? 2.323 -10.906 -17.361 1.00 71.25 153 THR A C 1
ATOM 1216 O O . THR A 1 153 ? 3.258 -10.400 -17.988 1.00 71.25 153 THR A O 1
ATOM 1219 N N . LEU A 1 154 ? 2.327 -11.034 -16.037 1.00 80.62 154 LEU A N 1
ATOM 1220 C CA . LEU A 1 154 ? 3.537 -10.830 -15.252 1.00 80.62 154 LEU A CA 1
ATOM 1221 C C . LEU A 1 154 ? 4.525 -11.945 -15.610 1.00 80.62 154 LEU A C 1
ATOM 1223 O O . LEU A 1 154 ? 4.142 -13.110 -15.737 1.00 80.62 154 LEU A O 1
ATOM 1227 N N . GLY A 1 155 ? 5.791 -11.587 -15.818 1.00 80.12 155 GLY A N 1
ATOM 1228 C CA . GLY A 1 155 ? 6.843 -12.580 -16.017 1.00 80.12 155 GLY A CA 1
ATOM 1229 C C . GLY A 1 155 ? 7.005 -13.483 -14.783 1.00 80.12 155 GLY A C 1
ATOM 1230 O O . GLY A 1 155 ? 6.546 -13.131 -13.698 1.00 80.12 155 GLY A O 1
ATOM 1231 N N . PRO A 1 156 ? 7.712 -14.622 -14.904 1.00 83.75 156 PRO A N 1
ATOM 1232 C CA . PRO A 1 156 ? 7.956 -15.531 -13.775 1.00 83.75 156 PRO A CA 1
ATOM 1233 C C . PRO A 1 156 ? 8.723 -14.870 -12.619 1.00 83.75 156 PRO A C 1
ATOM 1235 O O . PRO A 1 156 ? 8.683 -15.340 -11.488 1.00 83.75 156 PRO A O 1
ATOM 1238 N N . VAL A 1 157 ? 9.432 -13.781 -12.907 1.00 87.38 157 VAL A N 1
ATOM 1239 C CA . VAL A 1 157 ? 10.063 -12.901 -11.928 1.00 87.38 157 VAL A CA 1
ATOM 1240 C C . VAL A 1 157 ? 9.544 -11.503 -12.219 1.00 87.38 157 VAL A C 1
ATOM 1242 O O . VAL A 1 157 ? 9.604 -11.082 -13.371 1.00 87.38 157 VAL A O 1
ATOM 1245 N N . VAL A 1 158 ? 9.057 -10.781 -11.211 1.00 89.88 158 VAL A N 1
ATOM 1246 C CA . VAL A 1 158 ? 8.624 -9.382 -11.347 1.00 89.88 158 VAL A CA 1
ATOM 1247 C C . VAL A 1 158 ? 9.645 -8.468 -10.696 1.00 89.88 158 VAL A C 1
ATOM 1249 O O . VAL A 1 158 ? 10.009 -8.657 -9.540 1.00 89.88 158 VAL A O 1
ATOM 1252 N N . SER A 1 159 ? 10.096 -7.476 -11.457 1.00 91.75 159 SER A N 1
ATOM 1253 C CA . SER A 1 159 ? 10.937 -6.384 -10.981 1.00 91.75 159 SER A CA 1
ATOM 1254 C C . SER A 1 159 ? 10.100 -5.118 -10.949 1.00 91.75 159 SER A C 1
ATOM 1256 O O . SER A 1 159 ? 9.566 -4.683 -11.972 1.00 91.75 159 SER A O 1
ATOM 1258 N N . TYR A 1 160 ? 9.989 -4.528 -9.766 1.00 93.31 160 TYR A N 1
ATOM 1259 C CA . TYR A 1 160 ? 9.305 -3.263 -9.567 1.00 93.31 160 TYR A CA 1
ATOM 1260 C C . TYR A 1 160 ? 10.095 -2.394 -8.590 1.00 93.31 160 TYR A C 1
ATOM 1262 O O . TYR A 1 160 ? 10.939 -2.874 -7.833 1.00 93.31 160 TYR A O 1
ATOM 1270 N N . LYS A 1 161 ? 9.830 -1.092 -8.630 1.00 93.69 161 LYS A N 1
ATOM 1271 C CA . LYS A 1 161 ? 10.498 -0.083 -7.814 1.00 93.69 161 LYS A CA 1
ATOM 1272 C C . LYS A 1 161 ? 9.448 0.784 -7.144 1.00 93.69 161 LYS A C 1
ATOM 1274 O O . LYS A 1 161 ? 8.532 1.266 -7.808 1.00 93.69 161 LYS A O 1
ATOM 1279 N N . ILE A 1 162 ? 9.623 1.033 -5.852 1.00 92.38 162 ILE A N 1
ATOM 1280 C CA . ILE A 1 162 ? 8.866 2.046 -5.116 1.00 92.38 162 ILE A CA 1
ATOM 1281 C C . ILE A 1 162 ? 9.728 3.306 -5.053 1.00 92.38 162 ILE A C 1
ATOM 1283 O O . ILE A 1 162 ? 10.844 3.285 -4.539 1.00 92.38 162 ILE A O 1
ATOM 1287 N N . ARG A 1 163 ? 9.213 4.408 -5.589 1.00 90.25 163 ARG A N 1
ATOM 1288 C CA . ARG A 1 163 ? 9.841 5.729 -5.575 1.00 90.25 163 ARG A CA 1
ATOM 1289 C C . ARG A 1 163 ? 9.119 6.608 -4.577 1.00 90.25 163 ARG A C 1
ATOM 1291 O O . ARG A 1 163 ? 7.930 6.860 -4.738 1.00 90.25 163 ARG A O 1
ATOM 1298 N N . GLN A 1 164 ? 9.829 7.096 -3.573 1.00 88.56 164 GLN A N 1
ATOM 1299 C CA . GLN A 1 164 ? 9.312 8.077 -2.622 1.00 88.56 164 GLN A CA 1
ATOM 1300 C C . GLN A 1 164 ? 10.216 9.303 -2.599 1.00 88.56 164 GLN A C 1
ATOM 1302 O O . GLN A 1 164 ? 11.360 9.263 -3.057 1.00 88.56 164 GLN A O 1
ATOM 1307 N N . LYS A 1 165 ? 9.691 10.414 -2.078 1.00 84.12 165 LYS A N 1
ATOM 1308 C CA . LYS A 1 165 ? 10.510 11.602 -1.843 1.00 84.12 165 LYS A CA 1
ATOM 1309 C C . LYS A 1 165 ? 11.591 11.286 -0.802 1.00 84.12 165 LYS A C 1
ATOM 1311 O O . LYS A 1 165 ? 11.286 10.604 0.175 1.00 84.12 165 LYS A O 1
ATOM 1316 N N . PRO A 1 166 ? 12.801 11.859 -0.922 1.00 81.19 166 PRO A N 1
ATOM 1317 C CA . PRO A 1 166 ? 13.865 11.677 0.069 1.00 81.19 166 PRO A CA 1
ATOM 1318 C C . PRO A 1 166 ? 13.491 12.109 1.495 1.00 81.19 166 PRO A C 1
ATOM 1320 O O . PRO A 1 166 ? 14.124 11.688 2.450 1.00 81.19 166 PRO A O 1
ATOM 1323 N N . SER A 1 167 ? 12.461 12.943 1.663 1.00 80.31 167 SER A N 1
ATOM 1324 C CA . SER A 1 167 ? 11.931 13.325 2.977 1.00 80.31 167 SER A CA 1
ATOM 1325 C C . SER A 1 167 ? 11.139 12.215 3.677 1.00 80.31 167 SER A C 1
ATOM 1327 O O . SER A 1 167 ? 10.879 12.323 4.871 1.00 80.31 167 SER A O 1
ATOM 1329 N N . PHE A 1 168 ? 10.699 11.193 2.939 1.00 79.19 168 PHE A N 1
ATOM 1330 C CA . PHE A 1 168 ? 9.829 10.122 3.433 1.00 79.19 168 PHE A CA 1
ATOM 1331 C C . PHE A 1 168 ? 10.560 8.798 3.648 1.00 79.19 168 PHE A C 1
ATOM 1333 O O . PHE A 1 168 ? 10.031 7.910 4.308 1.00 79.19 168 PHE A O 1
ATOM 1340 N N . THR A 1 169 ? 11.772 8.656 3.121 1.00 78.62 169 THR A N 1
ATOM 1341 C CA . THR A 1 169 ? 12.573 7.438 3.248 1.00 78.62 169 THR A CA 1
ATOM 1342 C C . THR A 1 169 ? 13.994 7.779 3.656 1.00 78.62 169 THR A C 1
ATOM 1344 O O . THR A 1 169 ? 14.516 8.799 3.201 1.00 78.62 169 THR A O 1
ATOM 1347 N N . PRO A 1 170 ? 14.657 6.919 4.443 1.00 76.06 170 PRO A N 1
ATOM 1348 C CA . PRO A 1 170 ? 16.059 7.115 4.768 1.00 76.06 170 PRO A CA 1
ATOM 1349 C C . PRO A 1 170 ? 16.916 7.077 3.494 1.00 76.06 170 PRO A C 1
ATOM 1351 O O . PRO A 1 170 ? 16.536 6.490 2.477 1.00 76.06 170 PRO A O 1
ATOM 1354 N N . SER A 1 171 ? 18.088 7.714 3.546 1.00 75.19 171 SER A N 1
ATOM 1355 C CA . SER A 1 171 ? 19.008 7.740 2.407 1.00 75.19 171 SER A CA 1
ATOM 1356 C C . SER A 1 171 ? 19.505 6.335 2.057 1.00 75.19 171 SER A C 1
ATOM 1358 O O . SER A 1 171 ? 19.965 5.587 2.921 1.00 75.19 171 SER A O 1
ATOM 1360 N N . THR A 1 172 ? 19.493 6.007 0.764 1.00 73.56 172 THR A N 1
ATOM 1361 C CA . THR A 1 172 ? 20.066 4.763 0.228 1.00 73.56 172 THR A CA 1
ATOM 1362 C C . THR A 1 172 ? 21.594 4.793 0.152 1.00 73.56 172 THR A C 1
ATOM 1364 O O . THR A 1 172 ? 22.210 3.778 -0.159 1.00 73.56 172 THR A O 1
ATOM 1367 N N . GLU A 1 173 ? 22.221 5.941 0.429 1.00 70.69 173 GLU A N 1
ATOM 1368 C CA . GLU A 1 173 ? 23.681 6.081 0.504 1.00 70.69 173 GLU A CA 1
ATOM 1369 C C . GLU A 1 173 ? 24.264 5.548 1.820 1.00 70.69 173 GLU A C 1
ATOM 1371 O O . GLU A 1 173 ? 25.485 5.538 1.987 1.00 70.69 173 GLU A O 1
ATOM 1376 N N . ALA A 1 174 ? 23.420 5.094 2.756 1.00 59.53 174 ALA A N 1
ATOM 1377 C CA . ALA A 1 174 ? 23.854 4.510 4.018 1.00 59.53 174 ALA A CA 1
ATOM 1378 C C . ALA A 1 174 ? 24.578 3.169 3.787 1.00 59.53 174 ALA A C 1
ATOM 1380 O O . ALA A 1 174 ? 24.027 2.078 3.933 1.00 59.53 174 ALA A O 1
ATOM 1381 N N . VAL A 1 175 ? 25.864 3.250 3.451 1.00 54.16 175 VAL A N 1
ATOM 1382 C CA . VAL A 1 175 ? 26.828 2.174 3.669 1.00 54.16 175 VAL A CA 1
ATOM 1383 C C . VAL A 1 175 ? 26.801 1.910 5.169 1.00 54.16 175 VAL A C 1
ATOM 1385 O O . VAL A 1 175 ? 27.159 2.818 5.914 1.00 54.16 175 VAL A O 1
ATOM 1388 N N . ARG A 1 176 ? 26.302 0.722 5.575 1.00 55.97 176 ARG A N 1
ATOM 1389 C CA . ARG A 1 176 ? 26.274 0.173 6.953 1.00 55.97 176 ARG A CA 1
ATOM 1390 C C . ARG A 1 176 ? 27.042 1.069 7.908 1.00 55.97 176 ARG A C 1
ATOM 1392 O O . ARG A 1 176 ? 28.255 1.068 7.727 1.00 55.97 176 ARG A O 1
ATOM 1399 N N . ASP A 1 177 ? 26.367 1.768 8.837 1.00 54.78 177 ASP A N 1
ATOM 1400 C CA . ASP A 1 177 ? 26.968 2.686 9.827 1.00 54.78 177 ASP A CA 1
ATOM 1401 C C . ASP A 1 177 ? 28.443 2.327 10.045 1.00 54.78 177 ASP A C 1
ATOM 1403 O O . ASP A 1 177 ? 28.770 1.405 10.796 1.00 54.78 177 ASP A O 1
ATOM 1407 N N . LEU A 1 178 ? 29.331 2.963 9.258 1.00 52.31 178 LEU A N 1
ATOM 1408 C CA . LEU A 1 178 ? 30.693 2.441 9.031 1.00 52.31 178 LEU A CA 1
ATOM 1409 C C . LEU A 1 178 ? 31.494 2.438 10.340 1.00 52.31 178 LEU A C 1
ATOM 1411 O O . LEU A 1 178 ? 32.493 1.741 10.505 1.00 52.31 178 LEU A O 1
ATOM 1415 N N . PHE A 1 179 ? 30.982 3.198 11.299 1.00 52.47 179 PHE A N 1
ATOM 1416 C CA . PHE A 1 179 ? 31.341 3.184 12.688 1.00 52.47 179 PHE A CA 1
ATOM 1417 C C . PHE A 1 179 ? 30.244 2.445 13.459 1.00 52.47 179 PHE A C 1
ATOM 1419 O O . PHE A 1 179 ? 29.258 3.049 13.875 1.00 52.47 179 PHE A O 1
ATOM 1426 N N . ALA A 1 180 ? 30.468 1.162 13.757 1.00 55.38 180 ALA A N 1
ATOM 1427 C CA . ALA A 1 180 ? 29.744 0.381 14.773 1.00 55.38 180 ALA A CA 1
ATOM 1428 C C . ALA A 1 180 ? 29.903 0.951 16.212 1.00 55.38 180 ALA A C 1
ATOM 1430 O O . ALA A 1 180 ? 29.878 0.223 17.200 1.00 55.38 180 ALA A O 1
ATOM 1431 N N . VAL A 1 181 ? 30.152 2.257 16.324 1.00 51.97 181 VAL A N 1
ATOM 1432 C CA . VAL A 1 181 ? 30.520 3.013 17.522 1.00 51.97 181 VAL A CA 1
ATOM 1433 C C . VAL A 1 181 ? 29.276 3.536 18.245 1.00 51.97 181 VAL A C 1
ATOM 1435 O O . VAL A 1 181 ? 29.327 3.751 19.454 1.00 51.97 181 VAL A O 1
ATOM 1438 N N . PHE A 1 182 ? 28.132 3.659 17.565 1.00 56.19 182 PHE A N 1
ATOM 1439 C CA . PHE A 1 182 ? 26.848 3.853 18.239 1.00 56.19 182 PHE A CA 1
ATOM 1440 C C . PHE A 1 182 ? 26.336 2.500 18.738 1.00 56.19 182 PHE A C 1
ATOM 1442 O O . PHE A 1 182 ? 25.542 1.828 18.093 1.00 56.19 182 PHE A O 1
ATOM 1449 N N . ALA A 1 183 ? 26.828 2.083 19.903 1.00 62.56 183 ALA A N 1
ATOM 1450 C CA . ALA A 1 183 ? 26.446 0.835 20.563 1.00 62.56 183 ALA A CA 1
ATOM 1451 C C . ALA A 1 183 ? 25.037 0.875 21.200 1.00 62.56 183 ALA A C 1
ATOM 1453 O O . ALA A 1 183 ? 24.777 0.107 22.121 1.00 62.56 183 ALA A O 1
ATOM 1454 N N . GLY A 1 184 ? 24.159 1.777 20.753 1.00 68.75 184 GLY A N 1
ATOM 1455 C CA . GLY A 1 184 ? 22.806 1.962 21.275 1.00 68.75 184 GLY A CA 1
ATOM 1456 C C . GLY A 1 184 ? 21.733 1.617 20.240 1.00 68.75 184 GLY A C 1
ATOM 1457 O O . GLY A 1 184 ? 22.032 1.553 19.046 1.00 68.75 184 GLY A O 1
ATOM 1458 N N . PRO A 1 185 ? 20.482 1.394 20.674 1.00 71.81 185 PRO A N 1
ATOM 1459 C CA . PRO A 1 185 ? 19.378 1.167 19.752 1.00 71.81 185 PRO A CA 1
ATOM 1460 C C . PRO A 1 185 ? 19.129 2.420 18.899 1.00 71.81 185 PRO A C 1
ATOM 1462 O O . PRO A 1 185 ? 19.218 3.548 19.387 1.00 71.81 185 PRO A O 1
ATOM 1465 N N . ARG A 1 186 ? 18.827 2.214 17.613 1.00 71.69 186 ARG A N 1
ATOM 1466 C CA . ARG A 1 186 ? 18.498 3.282 16.662 1.00 71.69 186 ARG A CA 1
ATOM 1467 C C . ARG A 1 186 ? 16.998 3.566 16.738 1.00 71.69 186 ARG A C 1
ATOM 1469 O O . ARG A 1 186 ? 16.224 2.982 15.996 1.00 71.69 186 ARG A O 1
ATOM 1476 N N . ASP A 1 187 ? 16.607 4.431 17.666 1.00 69.94 187 ASP A N 1
ATOM 1477 C CA . ASP A 1 187 ? 15.209 4.756 17.995 1.00 69.94 187 ASP A CA 1
ATOM 1478 C C . ASP A 1 187 ? 14.656 6.006 17.279 1.00 69.94 187 ASP A C 1
ATOM 1480 O O . ASP A 1 187 ? 13.505 6.381 17.485 1.00 69.94 187 ASP A O 1
ATOM 1484 N N . TRP A 1 188 ? 15.466 6.656 16.441 1.00 67.69 188 TRP A N 1
ATOM 1485 C CA . TRP A 1 188 ? 15.182 7.971 15.847 1.00 67.69 188 TRP A CA 1
ATOM 1486 C C . TRP A 1 188 ? 15.018 7.959 14.319 1.00 67.69 188 TRP A C 1
ATOM 1488 O O . TRP A 1 188 ? 14.758 9.006 13.729 1.00 67.69 188 TRP A O 1
ATOM 1498 N N . ASP A 1 189 ? 15.178 6.801 13.673 1.00 70.62 189 ASP A N 1
ATOM 1499 C CA . ASP A 1 189 ? 15.065 6.642 12.217 1.00 70.62 189 ASP A CA 1
ATOM 1500 C C . ASP A 1 189 ? 13.973 5.627 11.862 1.00 70.62 189 ASP A C 1
ATOM 1502 O O . ASP A 1 189 ? 14.218 4.554 11.315 1.00 70.62 189 ASP A O 1
ATOM 1506 N N . ASP A 1 190 ? 12.741 5.976 12.223 1.00 73.12 190 ASP A N 1
ATOM 1507 C CA . ASP A 1 190 ? 11.526 5.210 11.939 1.00 73.12 190 ASP A CA 1
ATOM 1508 C C . ASP A 1 190 ? 10.862 5.640 10.618 1.00 73.12 190 ASP A C 1
ATOM 1510 O O . ASP A 1 190 ? 9.764 5.185 10.289 1.00 73.12 190 ASP A O 1
ATOM 1514 N N . SER A 1 191 ? 11.517 6.521 9.852 1.00 74.38 191 SER A N 1
ATOM 1515 C CA . SER A 1 191 ? 10.999 7.134 8.622 1.00 74.38 191 SER A CA 1
ATOM 1516 C C . SER A 1 191 ? 10.480 6.085 7.630 1.00 74.38 191 SER A C 1
ATOM 1518 O O . SER A 1 191 ? 9.383 6.213 7.081 1.00 74.38 191 SER A O 1
ATOM 1520 N N . TYR A 1 192 ? 11.215 4.981 7.512 1.00 73.06 192 TYR A N 1
ATOM 1521 C CA . TYR A 1 192 ? 10.877 3.825 6.688 1.00 73.06 192 TYR A CA 1
ATOM 1522 C C . TYR A 1 192 ? 9.512 3.195 7.035 1.00 73.06 192 TYR A C 1
ATOM 1524 O O . TYR A 1 192 ? 8.789 2.717 6.158 1.00 73.06 192 TYR A O 1
ATOM 1532 N N . TYR A 1 193 ? 9.119 3.238 8.308 1.00 75.69 193 TYR A N 1
ATOM 1533 C CA . TYR A 1 193 ? 7.841 2.722 8.800 1.00 75.69 193 TYR A CA 1
ATOM 1534 C C . TYR A 1 193 ? 6.756 3.803 8.788 1.00 75.69 193 TYR A C 1
ATOM 1536 O O . TYR A 1 193 ? 5.609 3.566 8.395 1.00 75.69 193 TYR A O 1
ATOM 1544 N N . SER A 1 194 ? 7.125 5.016 9.193 1.00 76.25 194 SER A N 1
ATOM 1545 C CA . SER A 1 194 ? 6.198 6.110 9.461 1.00 76.25 194 SER A CA 1
ATOM 1546 C C . SER A 1 194 ? 5.528 6.656 8.197 1.00 76.25 194 SER A C 1
ATOM 1548 O O . SER A 1 194 ? 4.325 6.953 8.230 1.00 76.25 194 SER A O 1
ATOM 1550 N N . TYR A 1 195 ? 6.233 6.697 7.062 1.00 77.12 195 TYR A N 1
ATOM 1551 C CA . TYR A 1 195 ? 5.700 7.218 5.793 1.00 77.12 195 TYR A CA 1
ATOM 1552 C C . TYR A 1 195 ? 5.105 6.152 4.858 1.00 77.12 195 TYR A C 1
ATOM 1554 O O . TYR A 1 195 ? 4.749 6.447 3.716 1.00 77.12 195 TYR A O 1
ATOM 1562 N N . GLY A 1 196 ? 4.917 4.924 5.350 1.00 81.19 196 GLY A N 1
ATOM 1563 C CA . GLY A 1 196 ? 4.115 3.907 4.667 1.00 81.19 196 GLY A CA 1
ATOM 1564 C C . GLY A 1 196 ? 4.823 3.148 3.543 1.00 81.19 196 GLY A C 1
ATOM 1565 O O . GLY A 1 196 ? 4.131 2.472 2.786 1.00 81.19 196 GLY A O 1
ATOM 1566 N N . PHE A 1 197 ? 6.158 3.208 3.447 1.00 86.50 197 PHE A N 1
ATOM 1567 C CA . PHE A 1 197 ? 6.928 2.402 2.488 1.00 86.50 197 PHE A CA 1
ATOM 1568 C C . PHE A 1 197 ? 6.625 0.909 2.656 1.00 86.50 197 PHE A C 1
ATOM 1570 O O . PHE A 1 197 ? 6.185 0.259 1.712 1.00 86.50 197 PHE A O 1
ATOM 1577 N N . LEU A 1 198 ? 6.789 0.381 3.876 1.00 86.50 198 LEU 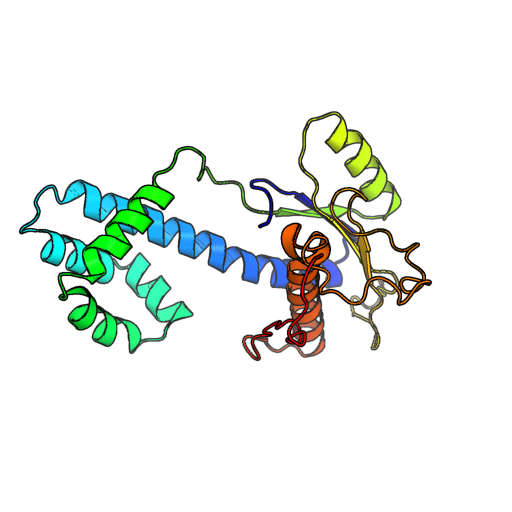A N 1
ATOM 1578 C CA . LEU A 1 198 ? 6.547 -1.037 4.166 1.00 86.50 198 LEU A CA 1
ATOM 1579 C C . LEU A 1 198 ? 5.105 -1.464 3.930 1.00 86.50 198 LEU A C 1
ATOM 1581 O O . LEU A 1 198 ? 4.853 -2.553 3.429 1.00 86.50 198 LEU A O 1
ATOM 1585 N N . TRP A 1 199 ? 4.157 -0.606 4.304 1.00 85.31 199 TRP A N 1
ATOM 1586 C CA . TRP A 1 199 ? 2.749 -0.876 4.050 1.00 85.31 199 TRP A CA 1
ATOM 1587 C C . TRP A 1 199 ? 2.487 -0.996 2.545 1.00 85.31 199 TRP A C 1
ATOM 1589 O O . TRP A 1 199 ? 1.828 -1.935 2.109 1.00 85.31 199 TRP A O 1
ATOM 1599 N N . LEU A 1 200 ? 3.040 -0.074 1.749 1.00 88.94 200 LEU A N 1
ATOM 1600 C CA . LEU A 1 200 ? 2.877 -0.103 0.303 1.00 88.94 200 LEU A CA 1
ATOM 1601 C C . LEU A 1 200 ? 3.549 -1.337 -0.304 1.00 88.94 200 LEU A C 1
ATOM 1603 O O . LEU A 1 200 ? 2.981 -1.957 -1.198 1.00 88.94 200 LEU A O 1
ATOM 1607 N N . GLN A 1 201 ? 4.722 -1.709 0.206 1.00 90.81 201 GLN A N 1
ATOM 1608 C CA . GLN A 1 201 ? 5.431 -2.916 -0.195 1.00 90.81 201 GLN A CA 1
ATOM 1609 C C . GLN A 1 201 ? 4.591 -4.176 0.061 1.00 90.81 201 GLN A C 1
ATOM 1611 O O . GLN A 1 201 ? 4.339 -4.927 -0.876 1.00 90.81 201 GLN A O 1
ATOM 1616 N N . ASP A 1 202 ? 4.094 -4.376 1.285 1.00 89.00 202 ASP A N 1
ATOM 1617 C CA . ASP A 1 202 ? 3.288 -5.553 1.641 1.00 89.00 202 ASP A CA 1
ATOM 1618 C C . ASP A 1 202 ? 1.999 -5.636 0.802 1.00 89.00 202 ASP A C 1
ATOM 1620 O O . ASP A 1 202 ? 1.675 -6.691 0.256 1.00 89.00 202 ASP A O 1
ATOM 1624 N N . VAL A 1 203 ? 1.294 -4.514 0.614 1.00 88.44 203 VAL A N 1
ATOM 1625 C CA . VAL A 1 203 ? 0.062 -4.468 -0.194 1.00 88.44 203 VAL A CA 1
ATOM 1626 C C . VAL A 1 203 ? 0.330 -4.806 -1.664 1.00 88.44 203 VAL A C 1
ATOM 1628 O O . VAL A 1 203 ? -0.416 -5.587 -2.263 1.00 88.44 203 VAL A O 1
ATOM 1631 N N . ILE A 1 204 ? 1.378 -4.236 -2.263 1.00 91.56 204 ILE A N 1
ATOM 1632 C CA . ILE A 1 204 ? 1.705 -4.471 -3.674 1.00 91.56 204 ILE A CA 1
ATOM 1633 C C . ILE A 1 204 ? 2.225 -5.890 -3.889 1.00 91.56 204 ILE A C 1
ATOM 1635 O O . ILE A 1 204 ? 1.776 -6.553 -4.820 1.00 91.56 204 ILE A O 1
ATOM 1639 N N . GLU A 1 205 ? 3.097 -6.402 -3.021 1.00 91.31 205 GLU A N 1
ATOM 1640 C CA . GLU A 1 205 ? 3.633 -7.762 -3.142 1.00 91.31 205 GLU A CA 1
ATOM 1641 C C . GLU A 1 205 ? 2.535 -8.816 -3.000 1.00 91.31 205 GLU A C 1
ATOM 1643 O O . GLU A 1 205 ? 2.440 -9.713 -3.838 1.00 91.31 205 GLU A O 1
ATOM 1648 N N . ARG A 1 206 ? 1.630 -8.669 -2.024 1.00 90.38 206 ARG A N 1
ATOM 1649 C CA . ARG A 1 206 ? 0.444 -9.537 -1.914 1.00 90.38 206 ARG A CA 1
ATOM 1650 C C . ARG A 1 206 ? -0.414 -9.488 -3.171 1.00 90.38 206 ARG A C 1
ATOM 1652 O O . ARG A 1 206 ? -0.893 -10.524 -3.624 1.00 90.38 206 ARG A O 1
ATOM 1659 N N . SER A 1 207 ? -0.593 -8.300 -3.742 1.00 90.25 207 SER A N 1
ATOM 1660 C CA . SER A 1 207 ? -1.388 -8.118 -4.958 1.00 90.25 207 SER A CA 1
ATOM 1661 C C . SER A 1 207 ? -0.733 -8.781 -6.170 1.00 90.25 207 SER A C 1
ATOM 1663 O O . SER A 1 207 ? -1.419 -9.451 -6.937 1.00 90.25 207 SER A O 1
ATOM 1665 N N . ILE A 1 208 ? 0.592 -8.673 -6.310 1.00 90.94 208 ILE A N 1
ATOM 1666 C CA . ILE A 1 208 ? 1.365 -9.360 -7.354 1.00 90.94 208 ILE A CA 1
ATOM 1667 C C . ILE A 1 208 ? 1.206 -10.875 -7.220 1.00 90.94 208 ILE A C 1
ATOM 1669 O O . ILE A 1 208 ? 0.864 -11.537 -8.196 1.00 90.94 208 ILE A O 1
ATOM 1673 N N . ILE A 1 209 ? 1.415 -11.429 -6.020 1.00 89.88 209 ILE A N 1
ATOM 1674 C CA . ILE A 1 209 ? 1.314 -12.879 -5.796 1.00 89.88 209 ILE A CA 1
ATOM 1675 C C . ILE A 1 209 ? -0.123 -13.355 -6.058 1.00 89.88 209 ILE A C 1
ATOM 1677 O O . ILE A 1 209 ? -0.312 -14.383 -6.700 1.00 89.88 209 ILE A O 1
ATOM 1681 N N . SER A 1 210 ? -1.129 -12.590 -5.626 1.00 89.12 210 SER A N 1
ATOM 1682 C CA . SER A 1 210 ? -2.547 -12.890 -5.864 1.00 89.12 210 SER A CA 1
ATOM 1683 C C . SER A 1 210 ? -2.860 -13.006 -7.358 1.00 89.12 210 SER A C 1
ATOM 1685 O O . SER A 1 210 ? -3.453 -13.993 -7.780 1.00 89.12 210 SER A O 1
ATOM 1687 N N . VAL A 1 211 ? -2.386 -12.056 -8.173 1.00 89.12 211 VAL A N 1
ATOM 1688 C CA . VAL A 1 211 ? -2.566 -12.081 -9.638 1.00 89.12 211 VAL A CA 1
ATOM 1689 C C . VAL A 1 211 ? -1.771 -13.214 -10.293 1.00 89.12 211 VAL A C 1
ATOM 1691 O O . VAL A 1 211 ? -2.245 -13.838 -11.235 1.00 89.12 211 VAL A O 1
ATOM 1694 N N . MET A 1 212 ? -0.571 -13.527 -9.797 1.00 87.44 212 MET A N 1
ATOM 1695 C CA . MET A 1 212 ? 0.237 -14.632 -10.329 1.00 87.44 212 MET A CA 1
ATOM 1696 C C . MET A 1 212 ? -0.352 -16.016 -10.046 1.00 87.44 212 MET A C 1
ATOM 1698 O O . MET A 1 212 ? -0.207 -16.921 -10.865 1.00 87.44 212 MET A O 1
ATOM 1702 N N . VAL A 1 213 ? -0.940 -16.197 -8.864 1.00 87.88 213 VAL A N 1
ATOM 1703 C CA . VAL A 1 213 ? -1.470 -17.486 -8.396 1.00 87.88 213 VAL A CA 1
ATOM 1704 C C . VAL A 1 213 ? -2.961 -17.635 -8.725 1.00 87.88 213 VAL A C 1
ATOM 1706 O O . VAL A 1 213 ? -3.468 -18.753 -8.700 1.00 87.88 213 VAL A O 1
ATOM 1709 N N . ASP A 1 214 ? -3.645 -16.537 -9.061 1.00 86.12 214 ASP A N 1
ATOM 1710 C CA . ASP A 1 214 ? -5.100 -16.452 -9.264 1.00 86.12 214 ASP A CA 1
ATOM 1711 C C . ASP A 1 214 ? -5.900 -16.913 -8.028 1.00 86.12 214 ASP A C 1
ATOM 1713 O O . ASP A 1 214 ? -6.942 -17.563 -8.105 1.00 86.12 214 ASP A O 1
ATOM 1717 N N . VAL A 1 215 ? -5.374 -16.608 -6.836 1.00 83.88 215 VAL A N 1
ATOM 1718 C CA . VAL A 1 215 ? -5.993 -16.956 -5.549 1.00 83.88 215 VAL A CA 1
ATOM 1719 C C . VAL A 1 215 ? -5.949 -15.741 -4.625 1.00 83.88 215 VAL A C 1
ATOM 1721 O O . VAL A 1 215 ? -4.872 -15.177 -4.425 1.00 83.88 215 VAL A O 1
ATOM 1724 N N . PRO A 1 216 ? -7.079 -15.346 -4.005 1.00 75.75 216 PRO A N 1
ATOM 1725 C CA . PRO A 1 216 ? -7.087 -14.242 -3.056 1.00 75.75 216 PRO A CA 1
ATOM 1726 C C . PRO A 1 216 ? -6.254 -14.586 -1.816 1.00 75.75 216 PRO A C 1
ATOM 1728 O O . PRO A 1 216 ? -6.530 -15.553 -1.104 1.00 75.75 216 PRO A O 1
ATOM 1731 N N . ILE A 1 217 ? -5.249 -13.760 -1.535 1.00 69.75 217 ILE A N 1
ATOM 1732 C CA . ILE A 1 217 ? -4.347 -13.937 -0.393 1.00 69.75 217 ILE A CA 1
ATOM 1733 C C . ILE A 1 217 ? -4.867 -13.114 0.783 1.00 69.75 217 ILE A C 1
ATOM 1735 O O . ILE A 1 217 ? -4.581 -11.925 0.909 1.00 69.75 217 ILE A O 1
ATOM 1739 N N . ILE A 1 218 ? -5.654 -13.758 1.643 1.00 69.00 218 ILE A N 1
ATOM 1740 C CA . ILE A 1 218 ? -6.154 -13.167 2.897 1.00 69.00 218 ILE A CA 1
ATOM 1741 C C . ILE A 1 218 ? -5.148 -13.407 4.037 1.00 69.00 218 ILE A C 1
ATOM 1743 O O . ILE A 1 218 ? -4.980 -12.575 4.925 1.00 69.00 218 ILE A O 1
ATOM 1747 N N . GLU A 1 219 ? -4.418 -14.519 3.970 1.00 62.97 219 GLU A N 1
ATOM 1748 C CA . GLU A 1 219 ? -3.446 -14.973 4.963 1.00 62.97 219 GLU A CA 1
ATOM 1749 C C . GLU A 1 219 ? -2.146 -15.392 4.259 1.00 62.97 219 GLU A C 1
ATOM 1751 O O . GLU A 1 219 ? -2.204 -15.853 3.117 1.00 62.97 219 GLU A O 1
ATOM 1756 N N . PRO A 1 220 ? -0.970 -15.264 4.901 1.00 69.88 220 PRO A N 1
ATOM 1757 C CA . PRO A 1 220 ? -0.734 -14.903 6.303 1.00 69.88 220 PRO A CA 1
ATOM 1758 C C . PRO A 1 220 ? -0.628 -13.389 6.543 1.00 69.88 220 PRO A C 1
ATOM 1760 O O . PRO A 1 220 ? -0.163 -12.633 5.691 1.00 69.88 220 PRO A O 1
ATOM 1763 N N . GLY A 1 221 ? -1.016 -12.932 7.735 1.00 73.88 221 GLY A N 1
ATOM 1764 C CA . GLY A 1 221 ? -0.696 -11.580 8.198 1.00 73.88 221 GLY A CA 1
ATOM 1765 C C . GLY A 1 221 ? 0.802 -11.445 8.480 1.00 73.88 221 GLY A C 1
ATOM 1766 O O . GLY A 1 221 ? 1.390 -12.317 9.120 1.00 73.88 221 GLY A O 1
ATOM 1767 N N . ALA A 1 222 ? 1.424 -10.369 7.998 1.00 79.25 222 ALA A N 1
ATOM 1768 C CA . ALA A 1 222 ? 2.815 -10.059 8.305 1.00 79.25 222 ALA A CA 1
ATOM 1769 C C . ALA A 1 222 ? 2.871 -9.133 9.526 1.00 79.25 222 ALA A C 1
ATOM 1771 O O . ALA A 1 222 ? 2.253 -8.070 9.548 1.00 79.25 222 ALA A O 1
ATOM 1772 N N . GLY A 1 223 ? 3.596 -9.558 10.558 1.00 81.81 223 GLY A N 1
ATOM 1773 C CA . GLY A 1 223 ? 3.943 -8.721 11.700 1.00 81.81 223 GLY A CA 1
ATOM 1774 C C . GLY A 1 223 ? 5.404 -8.312 11.604 1.00 81.81 223 GLY A C 1
ATOM 1775 O O . GLY A 1 223 ? 6.245 -9.106 11.187 1.00 81.81 223 GLY A O 1
ATOM 1776 N N . MET A 1 224 ? 5.711 -7.089 12.018 1.00 80.56 224 MET A N 1
ATOM 1777 C CA . MET A 1 224 ? 7.086 -6.633 12.152 1.00 80.56 224 MET A CA 1
ATOM 1778 C C . MET A 1 224 ? 7.387 -6.392 13.624 1.00 80.56 224 MET A C 1
ATOM 1780 O O . MET A 1 224 ? 6.594 -5.783 14.338 1.00 80.56 224 MET A O 1
ATOM 1784 N N . GLN A 1 225 ? 8.537 -6.887 14.064 1.00 84.00 225 GLN A N 1
ATOM 1785 C CA . GLN A 1 225 ? 9.029 -6.705 15.417 1.00 84.00 225 GLN A CA 1
ATOM 1786 C C . GLN A 1 225 ? 10.511 -6.380 15.330 1.00 84.00 225 GLN A C 1
ATOM 1788 O O . GLN A 1 225 ? 11.299 -7.165 14.800 1.00 84.00 225 GLN A O 1
ATOM 1793 N N . GLU A 1 226 ? 10.889 -5.227 15.867 1.00 82.50 226 GLU A N 1
ATOM 1794 C CA . GLU A 1 226 ? 12.297 -4.900 16.036 1.00 82.50 226 GLU A CA 1
ATOM 1795 C C . GLU A 1 226 ? 12.929 -5.850 17.053 1.00 82.50 226 GLU A C 1
ATOM 1797 O O . GLU A 1 226 ? 12.308 -6.238 18.054 1.00 82.50 226 GLU A O 1
ATOM 1802 N N . MET A 1 227 ? 14.173 -6.245 16.789 1.00 83.00 227 MET A N 1
ATOM 1803 C CA . MET A 1 227 ? 14.926 -7.087 17.710 1.00 83.00 227 MET A CA 1
ATOM 1804 C C . MET A 1 227 ? 15.174 -6.319 19.007 1.00 83.00 227 MET A C 1
ATOM 1806 O O . MET A 1 227 ? 15.653 -5.187 18.987 1.00 83.00 227 MET A O 1
ATOM 1810 N N . ALA A 1 228 ? 14.872 -6.949 20.143 1.00 83.31 228 ALA A N 1
ATOM 1811 C CA . ALA A 1 228 ? 15.132 -6.347 21.441 1.00 83.31 228 ALA A CA 1
ATOM 1812 C C . ALA A 1 228 ? 16.635 -6.083 21.608 1.00 83.31 228 ALA A C 1
ATOM 1814 O O . ALA A 1 228 ? 17.457 -6.993 21.473 1.00 83.31 228 ALA A O 1
ATOM 1815 N N . PHE A 1 229 ? 16.984 -4.839 21.925 1.00 80.88 229 PHE A N 1
ATOM 1816 C CA . PHE A 1 229 ? 18.361 -4.464 22.209 1.00 80.88 229 PHE A CA 1
ATOM 1817 C C . PHE A 1 229 ? 18.689 -4.741 23.689 1.00 80.88 229 PHE A C 1
ATOM 1819 O O . PHE A 1 229 ? 17.845 -4.482 24.555 1.00 80.88 229 PHE A O 1
ATOM 1826 N N . PRO A 1 230 ? 19.885 -5.266 24.021 1.00 81.94 230 PRO A N 1
ATOM 1827 C CA . PRO A 1 230 ? 20.326 -5.406 25.407 1.00 81.94 230 PRO A CA 1
ATOM 1828 C C . PRO A 1 230 ? 20.295 -4.071 26.160 1.00 81.94 230 PRO A C 1
ATOM 1830 O O . PRO A 1 230 ? 20.371 -3.009 25.551 1.00 81.94 230 PRO A O 1
ATOM 1833 N N . CYS A 1 231 ? 20.228 -4.113 27.494 1.00 79.00 231 CYS A N 1
ATOM 1834 C CA . CYS A 1 231 ? 20.201 -2.905 28.320 1.00 79.00 231 CYS A CA 1
ATOM 1835 C C . CYS A 1 231 ? 21.354 -1.953 27.962 1.00 79.00 231 CYS A C 1
ATOM 1837 O O . CYS A 1 231 ? 22.516 -2.237 28.255 1.00 79.00 231 CYS A O 1
ATOM 1839 N N . PHE A 1 232 ? 21.009 -0.812 27.369 1.00 74.81 232 PHE A N 1
ATOM 1840 C CA . PHE A 1 232 ? 21.941 0.238 26.987 1.00 74.81 232 PHE A CA 1
ATOM 1841 C C . PHE A 1 232 ? 21.707 1.468 27.862 1.00 74.81 232 PHE A C 1
ATOM 1843 O O . PHE A 1 232 ? 20.568 1.886 28.068 1.00 74.81 232 PHE A O 1
ATOM 1850 N N . ARG A 1 233 ? 22.782 2.035 28.415 1.00 72.69 233 ARG A N 1
ATOM 1851 C CA . ARG A 1 233 ? 22.719 3.308 29.136 1.00 72.69 233 ARG A CA 1
ATOM 1852 C C . ARG A 1 233 ? 23.231 4.412 28.229 1.00 72.69 233 ARG A C 1
ATOM 1854 O O . ARG A 1 233 ? 24.390 4.381 27.829 1.00 72.69 233 ARG A O 1
ATOM 1861 N N . TYR A 1 234 ? 22.372 5.388 27.962 1.00 70.94 234 TYR A N 1
ATOM 1862 C CA . TYR A 1 234 ? 22.800 6.679 27.445 1.00 70.94 234 TYR A CA 1
ATOM 1863 C C . TYR A 1 234 ? 23.564 7.391 28.571 1.00 70.94 234 TYR A C 1
ATOM 1865 O O . TYR A 1 234 ? 23.034 7.521 29.677 1.00 70.94 234 TYR A O 1
ATOM 1873 N N . ASN A 1 235 ? 24.829 7.738 28.317 1.00 64.00 235 ASN A N 1
ATOM 1874 C CA . ASN A 1 235 ? 25.617 8.594 29.210 1.00 64.00 235 ASN A CA 1
ATOM 1875 C C . ASN A 1 235 ? 25.134 10.041 29.131 1.00 64.00 235 ASN A C 1
ATOM 1877 O O . ASN A 1 235 ? 24.780 10.469 28.010 1.00 64.00 235 ASN A O 1
#

Foldseek 3Di:
DADFQAEEEEDDPADLVVQLVVQLVVVVVLVVLVLVLLQLLLVLQVVQPDPVCNLVSVVCSLPDPSNVVNCCVPVNNCVSVVVSVVVPDPVVVVVSVVSSVVSPPPPVPDGDYDYHHHNDPVVVVVVVVVCVVVVRHYLWYKYWDDQDNVVSDAPPDTDMDIDGDCQQAPDPPPPPVPPPPPLDDPPPHCSCVPSCVVVSVVSSVQSNVCSVVVHRDPDDDDDDDDDDRPDDDDD